Protein AF-A0A519V406-F1 (afdb_monomer)

Foldseek 3Di:
DLAQVLQCLQLQFADPVVSCVQPVDVQAGEWEDPDAFWAWEDDPFFTFIWGKFAFTFQLVSHQKYKHKHFYAYNVRHFDADPVRHTDIWIFIDGNVQKAFAQDQPALAPSVRSGTMITHHRRGDGRSRTGDQCPHGNDPDFPSNPDSLLSVLLSLLVVLLVLLVVLLVLLVVLLVVVVVVVPDDPVVVVVCVVLSVVLVVQLVVLVVQLVVLVVVQSVCCVPVVDGDVVSSVSNLLSSLSNLVSSLVSSVSSLVSNPCLCVDSPHPSVNSNSHSVVSCPDPSNVDND

pLDDT: mean 94.42, std 6.88, range [45.84, 98.88]

Mean predicted aligned error: 4.13 Å

Nearest PDB structures (foldseek):
  3afe-assembly1_A  TM=8.833E-01  e=9.267E-18  Mycobacterium tuberculosis
  2rfq-assembly1_C  TM=8.978E-01  e=3.075E-17  Rhodococcus jostii RHA1
  2rfq-assembly1_B  TM=8.864E-01  e=3.622E-17  Rhodococcus jostii RHA1
  2or0-assembly2_B  TM=8.682E-01  e=3.038E-16  Rhodococcus jostii RHA1
  2or0-assembly1_A  TM=8.881E-01  e=1.940E-15  Rhodococcus jostii RHA1

Secondary structure (DSSP, 8-state):
-HHHHHHGGGGGGS-HHHHHHHHTSTT--EEEEEEEEEEEEEETTEEEEEEEEEEETTTTT-SEEEEEEEEE-TTSPBPB-TTSPBPEEEEEEEGGGSEEE-----SS-GGG--EEEEEEEEEEETTSEE-TTT---S--TTTTS-HHHHHHHHHHHHHHHHHHHHHHHHHHHHHHHHTTT-S-HHHHHHHHHHHHHHHHHHHHHHHHHHHHHHHHHHHHHHHS---HHHHHHHHHHHHHHHHHHHHHHHHHGGGGTGGGG-TTSHHHHHHHHHHHHTT-GGGS---

Solvent-accessible surface area (backbone atoms only — not comparable to full-atom values): 15068 Å² total; per-residue (Å²): 122,66,59,38,57,58,51,49,56,55,64,30,29,33,38,69,72,52,44,53,63,56,59,68,44,89,78,62,23,34,23,36,33,93,58,77,31,30,38,30,30,44,51,99,72,21,32,40,28,39,35,50,35,74,45,11,53,38,42,88,69,27,45,34,33,39,42,24,20,41,32,20,39,78,88,64,48,74,36,59,45,98,86,67,47,70,35,71,44,36,31,64,40,49,52,89,71,40,48,77,40,88,72,58,83,58,90,24,56,53,90,40,40,34,20,21,38,34,34,70,80,36,74,45,53,70,61,42,39,40,52,84,94,74,56,73,69,52,100,54,95,68,62,81,55,61,62,69,50,51,53,39,44,58,50,21,52,52,35,41,54,44,34,55,51,43,54,53,49,37,52,53,46,35,54,65,50,47,79,70,74,72,62,55,72,71,55,51,52,50,48,54,53,50,53,49,49,41,51,50,57,42,51,52,35,48,50,51,28,51,52,29,44,50,54,34,50,52,32,32,76,75,67,77,47,62,58,69,68,41,52,50,43,30,45,37,27,18,16,43,26,35,47,42,27,46,53,41,49,65,68,46,50,76,63,29,49,72,56,43,71,33,81,88,32,66,57,22,45,44,51,32,25,48,64,47,59,58,66,42,74,87,47,62,55,68,123

Sequence (287 aa):
VTLCSGAGWFAGFLDPELAEEVFKNREVCFAGSGAVGGTAIKTESGYTINGHWNYASGALHATIFTANCNLQNEDGTPILSDEGEQVIKSFILFKDEITILPGWSYFGLIATGSHAFEAKDLHVPLNRTFQINKDIKVDIPGFDYPFLQLAETTLAANSAGLAKHFLQLAEELFYHRTGIKRYKESQLLYFDIEFKRCKTDFEEARNEFYEAFDFSWVSLMNKKSIDETLLKNVSLASRKLAHTSRKITDTLYPYCGLEAAKKESEINRVWRDIHTASQHSLLTFED

Structure (mmCIF, N/CA/C/O backbone):
data_AF-A0A519V406-F1
#
_entry.id   AF-A0A519V406-F1
#
loop_
_atom_site.group_PDB
_atom_site.id
_atom_site.type_symbol
_atom_site.label_atom_id
_atom_site.label_alt_id
_atom_site.label_comp_id
_atom_site.label_asym_id
_atom_site.label_entity_id
_atom_site.label_seq_id
_atom_site.pdbx_PDB_ins_code
_atom_site.Cartn_x
_atom_site.Cartn_y
_atom_site.Cartn_z
_atom_site.occupancy
_atom_site.B_iso_or_equiv
_atom_site.auth_seq_id
_atom_site.auth_comp_id
_atom_site.auth_asym_id
_atom_site.auth_atom_id
_atom_site.pdbx_PDB_model_num
ATOM 1 N N . VAL A 1 1 ? 0.312 -10.930 -2.797 1.00 45.84 1 VAL A N 1
ATOM 2 C CA . VAL A 1 1 ? -0.826 -10.215 -2.174 1.00 45.84 1 VAL A CA 1
ATOM 3 C C . VAL A 1 1 ? -0.320 -9.568 -0.893 1.00 45.84 1 VAL A C 1
ATOM 5 O O . VAL A 1 1 ? -0.403 -10.174 0.160 1.00 45.84 1 VAL A O 1
ATOM 8 N N . THR A 1 2 ? 0.298 -8.391 -0.997 1.00 61.16 2 THR A N 1
ATOM 9 C CA . THR A 1 2 ? 0.863 -7.644 0.149 1.00 61.16 2 THR A CA 1
ATOM 10 C C . THR A 1 2 ? -0.211 -6.962 0.990 1.00 61.16 2 THR A C 1
ATOM 12 O O . THR A 1 2 ? 0.021 -6.630 2.145 1.00 61.16 2 THR A O 1
ATOM 15 N N . LEU A 1 3 ? -1.397 -6.760 0.419 1.00 64.00 3 LEU A N 1
ATOM 16 C CA . LEU A 1 3 ? -2.395 -5.884 1.006 1.00 64.00 3 LEU A CA 1
ATOM 17 C C . LEU A 1 3 ? -3.239 -6.569 2.096 1.00 64.00 3 LEU A C 1
ATOM 19 O O . LEU A 1 3 ? -3.332 -6.029 3.194 1.00 64.00 3 LEU A O 1
ATOM 23 N N . CYS A 1 4 ? -3.717 -7.803 1.861 1.00 70.00 4 CYS A N 1
ATOM 24 C CA . CYS A 1 4 ? -4.310 -8.623 2.931 1.00 70.00 4 CYS A CA 1
ATOM 25 C C . CYS A 1 4 ? -3.276 -8.930 4.032 1.00 70.00 4 CYS A C 1
ATOM 27 O O . CYS A 1 4 ? -3.610 -8.925 5.212 1.00 70.00 4 CYS A O 1
ATOM 29 N N . SER A 1 5 ? -2.016 -9.205 3.659 1.00 76.00 5 SER A N 1
ATOM 30 C CA . SER A 1 5 ? -0.974 -9.582 4.623 1.00 76.00 5 SER A CA 1
ATOM 31 C C . SER A 1 5 ? -0.494 -8.401 5.467 1.00 76.00 5 SER A C 1
ATOM 33 O O . SER A 1 5 ? -0.253 -8.575 6.654 1.00 76.00 5 SER A O 1
ATOM 35 N N . GLY A 1 6 ? -0.384 -7.203 4.882 1.00 82.06 6 GLY A N 1
ATOM 36 C CA . GLY A 1 6 ? -0.018 -5.983 5.603 1.00 82.06 6 GLY A CA 1
ATOM 37 C C . GLY A 1 6 ? -1.090 -5.580 6.613 1.00 82.06 6 GLY A C 1
ATOM 38 O O . GLY A 1 6 ? -0.777 -5.336 7.773 1.00 82.06 6 GLY A O 1
ATOM 39 N N . ALA A 1 7 ? -2.366 -5.607 6.214 1.00 85.62 7 ALA A N 1
ATOM 40 C CA . ALA A 1 7 ? -3.479 -5.362 7.133 1.00 85.62 7 ALA A CA 1
ATOM 41 C C . ALA A 1 7 ? -3.640 -6.474 8.194 1.00 85.62 7 ALA A C 1
ATOM 43 O O . ALA A 1 7 ? -4.169 -6.222 9.273 1.00 85.62 7 ALA A O 1
ATOM 44 N N . GLY A 1 8 ? -3.105 -7.675 7.947 1.00 87.75 8 GLY A N 1
ATOM 45 C CA . GLY A 1 8 ? -2.991 -8.733 8.954 1.00 87.75 8 GLY A CA 1
ATOM 46 C C . GLY A 1 8 ? -2.170 -8.335 10.188 1.00 87.75 8 GLY A C 1
ATOM 47 O O . GLY A 1 8 ? -2.356 -8.920 11.251 1.00 87.75 8 GLY A O 1
ATOM 48 N N . TRP A 1 9 ? -1.329 -7.299 10.103 1.00 91.88 9 TRP A N 1
ATOM 49 C CA . TRP A 1 9 ? -0.616 -6.750 11.260 1.00 91.88 9 TRP A CA 1
ATOM 50 C C . TRP A 1 9 ? -1.563 -6.203 12.345 1.00 91.88 9 TRP A C 1
ATOM 52 O O . TRP A 1 9 ? -1.223 -6.203 13.524 1.00 91.88 9 TRP A O 1
ATOM 62 N N . PHE A 1 10 ? -2.798 -5.821 12.004 1.00 92.50 10 PHE A N 1
ATOM 63 C CA . PHE A 1 10 ? -3.768 -5.386 13.014 1.00 92.50 10 PHE A CA 1
ATOM 64 C C . PHE A 1 10 ? -4.218 -6.506 13.958 1.00 92.50 10 PHE A C 1
ATOM 66 O O . PHE A 1 10 ? -4.717 -6.212 15.043 1.00 92.50 10 PHE A O 1
ATOM 73 N N . ALA A 1 11 ? -3.990 -7.775 13.593 1.00 92.56 11 ALA A N 1
ATOM 74 C CA . ALA A 1 11 ? -4.288 -8.934 14.432 1.00 92.56 11 ALA A CA 1
ATOM 75 C C . ALA A 1 11 ? -3.676 -8.826 15.834 1.00 92.56 11 ALA A C 1
ATOM 77 O O . ALA A 1 11 ? -4.281 -9.278 16.801 1.00 92.56 11 ALA A O 1
ATOM 78 N N . GLY A 1 12 ? -2.510 -8.183 15.955 1.00 93.88 12 GLY A N 1
ATOM 79 C CA . GLY A 1 12 ? -1.823 -8.033 17.232 1.00 93.88 12 GLY A CA 1
ATOM 80 C C . GLY A 1 12 ? -2.507 -7.096 18.219 1.00 93.88 12 GLY A C 1
ATOM 81 O O . GLY A 1 12 ? -2.101 -7.067 19.373 1.00 93.88 12 GLY A O 1
ATOM 82 N N . PHE A 1 13 ? -3.534 -6.352 17.803 1.00 95.12 13 PHE A N 1
ATOM 83 C CA . PHE A 1 13 ? -4.239 -5.373 18.640 1.00 95.12 13 PHE A CA 1
ATOM 84 C C . PHE A 1 13 ? -5.709 -5.722 18.862 1.00 95.12 13 PHE A C 1
ATOM 86 O O . PHE A 1 13 ? -6.416 -4.974 19.540 1.00 95.12 13 PHE A O 1
ATOM 93 N N . LEU A 1 14 ? -6.189 -6.812 18.259 1.00 95.50 14 LEU A N 1
ATOM 94 C CA . LEU A 1 14 ? -7.575 -7.230 18.408 1.00 95.50 14 LEU A CA 1
ATOM 95 C C . LEU A 1 14 ? -7.801 -7.807 19.803 1.00 95.50 14 LEU A C 1
ATOM 97 O O . LEU A 1 14 ? -6.944 -8.497 20.353 1.00 95.50 14 LEU A O 1
ATOM 101 N N . ASP A 1 15 ? -8.984 -7.547 20.350 1.00 95.44 15 ASP A N 1
ATOM 102 C CA . ASP A 1 15 ? -9.475 -8.280 21.510 1.00 95.44 15 ASP A CA 1
ATOM 103 C C . ASP A 1 15 ? -9.409 -9.804 21.250 1.00 95.44 15 ASP A C 1
ATOM 105 O O . ASP A 1 15 ? -9.757 -10.227 20.144 1.00 95.44 15 ASP A O 1
ATOM 109 N N . PRO A 1 16 ? -8.959 -10.640 22.208 1.00 94.56 16 PRO A N 1
ATOM 110 C CA . PRO A 1 16 ? -8.772 -12.072 21.969 1.00 94.56 16 PRO A CA 1
ATOM 111 C C . PRO A 1 16 ? -10.031 -12.815 21.506 1.00 94.56 16 PRO A C 1
ATOM 113 O O . PRO A 1 16 ? -9.924 -13.682 20.639 1.00 94.56 16 PRO A O 1
ATOM 116 N N . GLU A 1 17 ? -11.214 -12.464 22.024 1.00 95.75 17 GLU A N 1
ATOM 117 C CA . GLU A 1 17 ? -12.473 -13.097 21.605 1.00 95.75 17 GLU A CA 1
ATOM 118 C C . GLU A 1 17 ? -12.824 -12.705 20.164 1.00 95.75 17 GLU A C 1
ATOM 120 O O . GLU A 1 17 ? -13.188 -13.556 19.350 1.00 95.75 17 GLU A O 1
ATOM 125 N N . LEU A 1 18 ? -12.631 -11.427 19.813 1.00 96.19 18 LEU A N 1
ATOM 126 C CA . LEU A 1 18 ? -12.791 -10.963 18.434 1.00 96.19 18 LEU A CA 1
ATOM 127 C C . LEU A 1 18 ? -11.785 -11.635 17.491 1.00 96.19 18 LEU A C 1
ATOM 129 O O . LEU A 1 18 ? -12.136 -12.002 16.371 1.00 96.19 18 LEU A O 1
ATOM 133 N N . ALA A 1 19 ? -10.528 -11.779 17.912 1.00 95.56 19 ALA A N 1
ATOM 134 C CA . ALA A 1 19 ? -9.504 -12.436 17.113 1.00 95.56 19 ALA A CA 1
ATOM 135 C C . ALA A 1 19 ? -9.892 -13.895 16.826 1.00 95.56 19 ALA A C 1
ATOM 137 O O . ALA A 1 19 ? -9.798 -14.333 15.681 1.00 95.56 19 ALA A O 1
ATOM 138 N N . GLU A 1 20 ? -10.384 -14.633 17.823 1.00 95.25 20 GLU A N 1
ATOM 139 C CA . GLU A 1 20 ? -10.865 -16.003 17.626 1.00 95.25 20 GLU A CA 1
ATOM 140 C C . GLU A 1 20 ? -12.018 -16.064 16.613 1.00 95.25 20 GLU A C 1
ATOM 142 O O . GLU A 1 20 ? -11.992 -16.898 15.705 1.00 95.25 20 GLU A O 1
ATOM 147 N N . GLU A 1 21 ? -12.985 -15.146 16.701 1.00 96.12 21 GLU A N 1
ATOM 148 C CA . GLU A 1 21 ? -14.092 -15.038 15.744 1.00 96.12 21 GLU A CA 1
ATOM 149 C C . GLU A 1 21 ? -13.591 -14.770 14.313 1.00 96.12 21 GLU A C 1
ATOM 151 O O . GLU A 1 21 ? -13.936 -15.499 13.378 1.00 96.12 21 GLU A O 1
ATOM 156 N N . VAL A 1 22 ? -12.731 -13.760 14.146 1.00 95.88 22 VAL A N 1
ATOM 157 C CA . VAL A 1 22 ? -12.187 -13.324 12.852 1.00 95.88 22 VAL A CA 1
ATOM 158 C C . VAL A 1 22 ? -11.337 -14.417 12.196 1.00 95.88 22 VAL A C 1
ATOM 160 O O . VAL A 1 22 ? -11.497 -14.706 11.008 1.00 95.88 22 VAL A O 1
ATOM 163 N N . PHE A 1 23 ? -10.437 -15.041 12.960 1.00 94.81 23 PHE A N 1
ATOM 164 C CA . PHE A 1 23 ? -9.476 -16.022 12.448 1.00 94.81 23 PHE A CA 1
ATOM 165 C C . PHE A 1 23 ? -10.016 -17.458 12.408 1.00 94.81 23 PHE A C 1
ATOM 167 O O . PHE A 1 23 ? -9.351 -18.342 11.860 1.00 94.81 23 PHE A O 1
ATOM 174 N N . LYS A 1 24 ? -11.244 -17.707 12.890 1.00 95.88 24 LYS A N 1
ATOM 175 C CA . LYS A 1 24 ? -11.955 -18.978 12.667 1.00 95.88 24 LYS A CA 1
ATOM 176 C C . LYS A 1 24 ? -12.105 -19.292 11.176 1.00 95.88 24 LYS A C 1
ATOM 178 O O . LYS A 1 24 ? -12.081 -20.461 10.783 1.00 95.88 24 LYS A O 1
ATOM 183 N N . ASN A 1 25 ? -12.234 -18.261 10.338 1.00 93.50 25 ASN A N 1
ATOM 184 C CA . ASN A 1 25 ? -12.176 -18.405 8.891 1.00 93.50 25 ASN A CA 1
ATOM 185 C C . ASN A 1 25 ? -10.716 -18.428 8.405 1.00 93.50 25 ASN A C 1
ATOM 187 O O . ASN A 1 25 ? -10.019 -17.417 8.431 1.00 93.50 25 ASN A O 1
ATOM 191 N N . ARG A 1 26 ? -10.264 -19.568 7.872 1.00 92.00 26 ARG A N 1
ATOM 192 C CA . ARG A 1 26 ? -8.903 -19.712 7.319 1.00 92.00 26 ARG A CA 1
ATOM 193 C C . ARG A 1 26 ? -8.655 -18.897 6.049 1.00 92.00 26 ARG A C 1
ATOM 195 O O . ARG A 1 26 ? -7.499 -18.707 5.683 1.00 92.00 26 ARG A O 1
ATOM 202 N N . GLU A 1 27 ? -9.714 -18.441 5.389 1.00 92.31 27 GLU A N 1
ATOM 203 C CA . GLU A 1 27 ? -9.662 -17.579 4.205 1.00 92.31 27 GLU A CA 1
ATOM 204 C C . GLU A 1 27 ? -9.787 -16.091 4.562 1.00 92.31 27 GLU A C 1
ATOM 206 O O . GLU A 1 27 ? -10.047 -15.264 3.688 1.00 92.31 27 GLU A O 1
ATOM 211 N N . VAL A 1 28 ? -9.626 -15.734 5.843 1.00 94.50 28 VAL A N 1
ATOM 212 C CA . VAL A 1 28 ? -9.706 -14.343 6.289 1.00 94.50 28 VAL A CA 1
ATOM 213 C C . VAL A 1 28 ? -8.753 -13.451 5.486 1.00 94.50 28 VAL A C 1
ATOM 215 O O . VAL A 1 28 ? -7.554 -13.711 5.371 1.00 94.50 28 VAL A O 1
ATOM 218 N N . CYS A 1 29 ? -9.292 -12.367 4.934 1.00 94.75 29 CYS A N 1
ATOM 219 C CA . CYS A 1 29 ? -8.512 -11.302 4.314 1.00 94.75 29 CYS A CA 1
ATOM 220 C C . CYS A 1 29 ? -9.026 -9.952 4.803 1.00 94.75 29 CYS A C 1
ATOM 222 O O . CYS A 1 29 ? -10.231 -9.686 4.815 1.00 94.75 29 CYS A O 1
ATOM 224 N N . PHE A 1 30 ? -8.079 -9.098 5.173 1.00 95.25 30 PHE A N 1
ATOM 225 C CA . PHE A 1 30 ? -8.330 -7.742 5.619 1.00 95.25 30 PHE A CA 1
ATOM 226 C C . PHE A 1 30 ? -8.187 -6.766 4.450 1.00 95.25 30 PHE A C 1
ATOM 228 O O . PHE A 1 30 ? -7.216 -6.814 3.692 1.00 95.25 30 PHE A O 1
ATOM 235 N N . ALA A 1 31 ? -9.136 -5.848 4.354 1.00 94.62 31 ALA A N 1
ATOM 236 C CA . ALA A 1 31 ? -9.028 -4.594 3.625 1.00 94.62 31 ALA A CA 1
ATOM 237 C C . ALA A 1 31 ? -9.475 -3.455 4.550 1.00 94.62 31 ALA A C 1
ATOM 239 O O . ALA A 1 31 ? -9.801 -3.679 5.713 1.00 94.62 31 ALA A O 1
ATOM 240 N N . GLY A 1 32 ? -9.489 -2.228 4.048 1.00 93.06 32 GLY A N 1
ATOM 241 C CA . GLY A 1 32 ? -10.008 -1.085 4.787 1.00 93.06 32 GLY A CA 1
ATOM 242 C C . GLY A 1 32 ? -9.300 0.203 4.422 1.00 93.06 32 GLY A C 1
ATOM 243 O O . GLY A 1 32 ? -8.563 0.262 3.435 1.00 93.06 32 GLY A O 1
ATOM 244 N N . SER A 1 33 ? -9.535 1.228 5.234 1.00 90.62 33 SER A N 1
ATOM 245 C CA . SER A 1 33 ? -9.036 2.581 5.009 1.00 90.62 33 SER A CA 1
ATOM 246 C C . SER A 1 33 ? -8.324 3.116 6.245 1.00 90.62 33 SER A C 1
ATOM 248 O O . SER A 1 33 ? -8.866 3.093 7.348 1.00 90.62 33 SER A O 1
ATOM 250 N N . GLY A 1 34 ? -7.134 3.686 6.038 1.00 90.00 34 GLY A N 1
ATOM 251 C CA . GLY A 1 34 ? -6.445 4.483 7.057 1.00 90.00 34 GLY A CA 1
ATOM 252 C C . GLY A 1 34 ? -7.041 5.886 7.239 1.00 90.00 34 GLY A C 1
ATOM 253 O O . GLY A 1 34 ? -6.843 6.503 8.282 1.00 90.00 34 GLY A O 1
ATOM 254 N N . ALA A 1 35 ? -7.798 6.394 6.263 1.00 93.38 35 ALA A N 1
ATOM 255 C CA . ALA A 1 35 ? -8.490 7.674 6.386 1.00 93.38 35 ALA A CA 1
ATOM 256 C C . ALA A 1 35 ? -9.728 7.551 7.285 1.00 93.38 35 ALA A C 1
ATOM 258 O O . ALA A 1 35 ? -10.437 6.540 7.235 1.00 93.38 35 ALA A O 1
ATOM 259 N N . VAL A 1 36 ? -10.001 8.600 8.062 1.00 96.81 36 VAL A N 1
ATOM 260 C CA . VAL A 1 36 ? -11.240 8.732 8.835 1.00 96.81 36 VAL A CA 1
ATOM 261 C C . VAL A 1 36 ? -12.392 8.985 7.868 1.00 96.81 36 VAL A C 1
ATOM 263 O O . VAL A 1 36 ? -12.355 9.946 7.103 1.00 96.81 36 VAL A O 1
ATOM 266 N N . GLY A 1 37 ? -13.391 8.106 7.888 1.00 96.94 37 GLY A N 1
ATOM 267 C CA . GLY A 1 37 ? -14.520 8.133 6.948 1.00 96.94 37 GLY A CA 1
ATOM 268 C C . GLY A 1 37 ? -15.889 7.995 7.608 1.00 96.94 37 GLY A C 1
ATOM 269 O O . GLY A 1 37 ? -16.909 8.067 6.930 1.00 96.94 37 GLY A O 1
ATOM 270 N N . GLY A 1 38 ? -15.937 7.811 8.928 1.00 97.56 38 GLY A N 1
ATOM 271 C CA . GLY A 1 38 ? -17.189 7.615 9.649 1.00 97.56 38 GLY A CA 1
ATOM 272 C C . GLY A 1 38 ? -17.194 8.203 11.048 1.00 97.56 38 GLY A C 1
ATOM 273 O O . GLY A 1 38 ? -16.199 8.751 11.531 1.00 97.56 38 GLY A O 1
ATOM 274 N N . THR A 1 39 ? -18.333 8.054 11.705 1.00 98.44 39 THR A N 1
ATOM 275 C CA . THR A 1 39 ? -18.531 8.320 13.123 1.00 98.44 39 THR A CA 1
ATOM 276 C C . THR A 1 39 ? -18.912 7.035 13.844 1.00 98.44 39 THR A C 1
ATOM 278 O O . THR A 1 39 ? -19.466 6.103 13.257 1.00 98.44 39 THR A O 1
ATOM 281 N N . ALA A 1 40 ? -18.587 6.980 15.130 1.00 98.50 40 ALA A N 1
ATOM 282 C CA . ALA A 1 40 ? -19.023 5.915 16.016 1.00 98.50 40 ALA A CA 1
ATOM 283 C C . ALA A 1 40 ? -19.606 6.531 17.289 1.00 98.50 40 ALA A C 1
ATOM 285 O O . ALA A 1 40 ? -18.876 7.063 18.130 1.00 98.50 40 ALA A O 1
ATOM 286 N N . ILE A 1 41 ? -20.929 6.452 17.414 1.00 98.44 41 ILE A N 1
ATOM 287 C CA . ILE A 1 41 ? -21.663 6.884 18.603 1.00 98.44 41 ILE A CA 1
ATOM 288 C C . ILE A 1 41 ? -21.518 5.789 19.651 1.00 98.44 41 ILE A C 1
ATOM 290 O O . ILE A 1 41 ? -21.922 4.649 19.412 1.00 98.44 41 ILE A O 1
ATOM 294 N N . LYS A 1 42 ? -20.922 6.113 20.799 1.00 96.88 42 LYS A N 1
ATOM 295 C CA . LYS A 1 42 ? -20.837 5.188 21.931 1.00 96.88 42 LYS A CA 1
ATOM 296 C C . LYS A 1 42 ? -22.235 4.973 22.510 1.00 96.88 42 LYS A C 1
ATOM 298 O O . LYS A 1 42 ? -22.962 5.935 22.691 1.00 96.88 42 LYS A O 1
ATOM 303 N N . THR A 1 43 ? -22.574 3.726 22.805 1.00 95.44 43 THR A N 1
ATOM 304 C CA . THR A 1 43 ? -23.831 3.304 23.448 1.00 95.44 43 THR A CA 1
ATOM 305 C C . THR A 1 43 ? -23.507 2.484 24.697 1.00 95.44 43 THR A C 1
ATOM 307 O O . THR A 1 43 ? -22.351 2.094 24.892 1.00 95.44 43 THR A O 1
ATOM 310 N N . GLU A 1 44 ? -24.509 2.156 25.514 1.00 92.44 44 GLU A N 1
ATOM 311 C CA . GLU A 1 44 ? -24.335 1.275 26.680 1.00 92.44 44 GLU A CA 1
ATOM 312 C C . GLU A 1 44 ? -23.677 -0.077 26.337 1.00 92.44 44 GLU A C 1
ATOM 314 O O . GLU A 1 44 ? -22.824 -0.557 27.085 1.00 92.44 44 GLU A O 1
ATOM 319 N N . SER A 1 45 ? -24.031 -0.685 25.198 1.00 93.44 45 SER A N 1
ATOM 320 C CA . SER A 1 45 ? -23.590 -2.037 24.817 1.00 93.44 45 SER A CA 1
ATOM 321 C C . SER A 1 45 ? -22.497 -2.080 23.743 1.00 93.44 45 SER A C 1
ATOM 323 O O . SER A 1 45 ? -22.061 -3.166 23.356 1.00 93.44 45 SER A O 1
ATOM 325 N N . GLY A 1 46 ? -22.051 -0.934 23.224 1.00 97.06 46 GLY A N 1
ATOM 326 C CA . GLY A 1 46 ? -21.157 -0.912 22.068 1.00 97.06 46 GLY A CA 1
ATOM 327 C C . GLY A 1 46 ? -21.127 0.416 21.329 1.00 97.06 46 GLY A C 1
ATOM 328 O O . GLY A 1 46 ? -21.066 1.482 21.943 1.00 97.06 46 GLY A O 1
ATOM 329 N N . TYR A 1 47 ? -21.184 0.354 20.002 1.00 98.44 47 TYR A N 1
ATOM 330 C CA . TYR A 1 47 ? -21.131 1.518 19.124 1.00 98.44 47 TYR A CA 1
ATOM 331 C C . TYR A 1 47 ? -22.162 1.425 18.003 1.00 98.44 47 TYR A C 1
ATOM 333 O O . TYR A 1 47 ? -22.432 0.336 17.506 1.00 98.44 47 TYR A O 1
ATOM 341 N N . THR A 1 48 ? -22.678 2.574 17.569 1.00 98.50 48 THR A N 1
ATOM 342 C CA . THR A 1 48 ? -23.424 2.704 16.309 1.00 98.50 48 THR A CA 1
ATOM 343 C C . THR A 1 48 ? -22.544 3.413 15.290 1.00 98.50 48 THR A C 1
ATOM 345 O O . THR A 1 48 ? -22.118 4.545 15.527 1.00 98.50 48 THR A O 1
ATOM 348 N N . ILE A 1 49 ? -22.254 2.743 14.177 1.00 98.62 49 ILE A N 1
ATOM 349 C CA . ILE A 1 49 ? -21.320 3.196 13.147 1.00 98.62 49 ILE A CA 1
ATOM 350 C C . ILE A 1 49 ? -22.085 3.668 11.915 1.00 98.62 49 ILE A C 1
ATOM 352 O O . ILE A 1 49 ? -22.924 2.953 11.367 1.00 98.62 49 ILE A O 1
ATOM 356 N N . ASN A 1 50 ? -21.727 4.864 11.457 1.00 98.62 50 ASN A N 1
ATOM 357 C CA . ASN A 1 50 ? -22.177 5.443 10.201 1.00 98.62 50 ASN A CA 1
ATOM 358 C C . ASN A 1 50 ? -20.963 6.009 9.461 1.00 98.62 50 ASN A C 1
ATOM 360 O O . ASN A 1 50 ? -20.176 6.750 10.048 1.00 98.62 50 ASN A O 1
ATOM 364 N N . GLY A 1 51 ? -20.780 5.686 8.184 1.00 98.06 51 GLY A N 1
ATOM 365 C CA . GLY A 1 51 ? -19.626 6.202 7.457 1.00 98.06 51 GLY A CA 1
ATOM 366 C C . GLY A 1 51 ? -19.476 5.708 6.033 1.00 98.06 51 GLY A C 1
ATOM 367 O O . GLY A 1 51 ? -20.154 4.782 5.593 1.00 98.06 51 GLY A O 1
ATOM 368 N N . HIS A 1 52 ? -18.542 6.348 5.340 1.00 98.12 52 HIS A N 1
ATOM 369 C CA . HIS A 1 52 ? -18.142 6.053 3.977 1.00 98.12 52 HIS A CA 1
ATOM 370 C C . HIS A 1 52 ? -16.618 6.152 3.864 1.00 98.12 52 HIS A C 1
ATOM 372 O O . HIS A 1 52 ? -16.021 7.188 4.159 1.00 98.12 52 HIS A O 1
ATOM 378 N N . TRP A 1 53 ? -15.977 5.086 3.393 1.00 97.88 53 TRP A N 1
ATOM 379 C CA . TRP A 1 53 ? -14.530 5.028 3.203 1.00 97.88 53 TRP A CA 1
ATOM 380 C C . TRP A 1 53 ? -14.221 4.795 1.731 1.00 97.88 53 TRP A C 1
ATOM 382 O O . TRP A 1 53 ? -14.592 3.770 1.167 1.00 97.88 53 TRP A O 1
ATOM 392 N N . ASN A 1 54 ? -13.517 5.750 1.121 1.00 95.12 54 ASN A N 1
ATOM 393 C CA . ASN A 1 54 ? -13.351 5.825 -0.334 1.00 95.12 54 ASN A CA 1
ATOM 394 C C . ASN A 1 54 ? -12.563 4.659 -0.942 1.00 95.12 54 ASN A C 1
ATOM 396 O O . ASN A 1 54 ? -12.793 4.305 -2.096 1.00 95.12 54 ASN A O 1
ATOM 400 N N . TYR A 1 55 ? -11.608 4.095 -0.199 1.00 94.06 55 TYR A N 1
ATOM 401 C CA . TYR A 1 55 ? -10.659 3.131 -0.746 1.00 94.06 55 TYR A CA 1
ATOM 402 C C . TYR A 1 55 ? -10.429 1.976 0.222 1.00 94.06 55 TYR A C 1
ATOM 404 O O . TYR A 1 55 ? -9.860 2.164 1.295 1.00 94.06 55 TYR A O 1
ATOM 412 N N . ALA A 1 56 ? -10.808 0.774 -0.204 1.00 94.81 56 ALA A N 1
ATOM 413 C CA . ALA A 1 56 ? -10.425 -0.482 0.422 1.00 94.81 56 ALA A CA 1
ATOM 414 C C . ALA A 1 56 ? -9.845 -1.410 -0.646 1.00 94.81 56 ALA A C 1
ATOM 416 O O . ALA A 1 56 ? -10.556 -2.146 -1.328 1.00 94.81 56 ALA A O 1
ATOM 417 N N . SER A 1 57 ? -8.529 -1.353 -0.834 1.00 94.12 57 SER A N 1
ATOM 418 C CA . SER A 1 57 ? -7.840 -2.244 -1.769 1.00 94.12 57 SER A CA 1
ATOM 419 C C . SER A 1 57 ? -8.138 -3.711 -1.432 1.00 94.12 57 SER A C 1
ATOM 421 O O . SER A 1 57 ? -8.108 -4.113 -0.275 1.00 94.12 57 SER A O 1
ATOM 423 N N . GLY A 1 58 ? -8.465 -4.514 -2.443 1.00 93.50 58 GLY A N 1
ATOM 424 C CA . GLY A 1 58 ? -8.866 -5.909 -2.274 1.00 93.50 58 GLY A CA 1
ATOM 425 C C . GLY A 1 58 ? -10.284 -6.115 -1.732 1.00 93.50 58 GLY A C 1
ATOM 426 O O . GLY A 1 58 ? -10.609 -7.251 -1.394 1.00 93.50 58 GLY A O 1
ATOM 427 N N . ALA A 1 59 ? -11.136 -5.080 -1.671 1.00 94.44 59 ALA A N 1
ATOM 428 C CA . ALA A 1 59 ? -12.474 -5.138 -1.065 1.00 94.44 59 ALA A CA 1
ATOM 429 C C . ALA A 1 59 ? -13.310 -6.356 -1.495 1.00 94.44 59 ALA A C 1
ATOM 431 O O . ALA A 1 59 ? -13.971 -6.986 -0.674 1.00 94.44 59 ALA A O 1
ATOM 432 N N . LEU A 1 60 ? -13.261 -6.738 -2.774 1.00 92.94 60 LEU A N 1
ATOM 433 C CA . LEU A 1 60 ? -14.049 -7.871 -3.275 1.00 92.94 60 LEU A CA 1
ATOM 434 C C . LEU A 1 60 ? -13.600 -9.220 -2.693 1.00 92.94 60 LEU A C 1
ATOM 436 O O . LEU A 1 60 ? -14.427 -10.121 -2.550 1.00 92.94 60 LEU A O 1
ATOM 440 N N . HIS A 1 61 ? -12.329 -9.344 -2.311 1.00 92.94 61 HIS A N 1
ATOM 441 C CA . HIS A 1 61 ? -11.747 -10.542 -1.699 1.00 92.94 61 HIS A CA 1
ATOM 442 C C . HIS A 1 61 ? -11.744 -10.491 -0.171 1.00 92.94 61 HIS A C 1
ATOM 444 O O . HIS A 1 61 ? -11.684 -11.535 0.472 1.00 92.94 61 HIS A O 1
ATOM 450 N N . ALA A 1 62 ? -11.818 -9.295 0.409 1.00 95.19 62 ALA A N 1
ATOM 451 C CA . ALA A 1 62 ? -11.802 -9.115 1.846 1.00 95.19 62 ALA A CA 1
ATOM 452 C C . ALA A 1 62 ? -13.046 -9.712 2.507 1.00 95.19 62 ALA A C 1
ATOM 454 O O . ALA A 1 62 ? -14.153 -9.689 1.955 1.00 95.19 62 ALA A O 1
ATOM 455 N N . THR A 1 63 ? -12.832 -10.244 3.704 1.00 96.38 63 THR A N 1
ATOM 456 C CA . THR A 1 63 ? -13.868 -10.682 4.644 1.00 96.38 63 THR A CA 1
ATOM 457 C C . THR A 1 63 ? -13.986 -9.707 5.813 1.00 96.38 63 THR A C 1
ATOM 459 O O . THR A 1 63 ? -15.042 -9.636 6.432 1.00 96.38 63 THR A O 1
ATOM 462 N N . ILE A 1 64 ? -12.911 -8.957 6.085 1.00 97.31 64 ILE A N 1
ATOM 463 C CA . ILE A 1 64 ? -12.791 -7.982 7.166 1.00 97.31 64 ILE A CA 1
ATOM 464 C C . ILE A 1 64 ? -12.452 -6.607 6.597 1.00 97.31 64 ILE A C 1
ATOM 466 O O . ILE A 1 64 ? -11.581 -6.493 5.732 1.00 97.31 64 ILE A O 1
ATOM 470 N N . PHE A 1 65 ? -13.089 -5.569 7.133 1.00 97.44 65 PHE A N 1
ATOM 471 C CA . PHE A 1 65 ? -12.848 -4.175 6.784 1.00 97.44 65 PHE A CA 1
ATOM 472 C C . PHE A 1 65 ? -12.412 -3.382 8.013 1.00 97.44 65 PHE A C 1
ATOM 474 O O . PHE A 1 65 ? -13.110 -3.360 9.024 1.00 97.44 65 PHE A O 1
ATOM 481 N N . THR A 1 66 ? -11.264 -2.711 7.932 1.00 96.94 66 THR A N 1
ATOM 482 C CA . THR A 1 66 ? -10.840 -1.743 8.945 1.00 96.94 66 THR A CA 1
ATOM 483 C C . THR A 1 66 ? -11.410 -0.362 8.635 1.00 96.94 66 THR A C 1
ATOM 485 O O . THR A 1 66 ? -11.310 0.140 7.510 1.00 96.94 66 THR A O 1
ATOM 488 N N . ALA A 1 67 ? -12.018 0.253 9.645 1.00 97.62 67 ALA A N 1
ATOM 489 C CA . ALA A 1 67 ? -12.745 1.508 9.517 1.00 97.62 67 ALA A CA 1
ATOM 490 C C . ALA A 1 67 ? -12.331 2.486 10.621 1.00 97.62 67 ALA A C 1
ATOM 492 O O . ALA A 1 67 ? -12.548 2.226 11.803 1.00 97.62 67 ALA A O 1
ATOM 493 N N . ASN A 1 68 ? -11.735 3.617 10.244 1.00 97.44 68 ASN A N 1
ATOM 494 C CA . ASN A 1 68 ? -11.429 4.692 11.187 1.00 97.44 68 ASN A CA 1
ATOM 495 C C . ASN A 1 68 ? -12.633 5.623 11.340 1.00 97.44 68 ASN A C 1
ATOM 497 O O . ASN A 1 68 ? -13.125 6.175 10.345 1.00 97.44 68 ASN A O 1
ATOM 501 N N . CYS A 1 69 ? -13.066 5.807 12.588 1.00 98.19 69 CYS A N 1
ATOM 502 C CA . CYS A 1 69 ? -14.225 6.609 12.953 1.00 98.19 69 CYS A CA 1
ATOM 503 C C . CYS A 1 69 ? -13.878 7.667 14.000 1.00 98.19 69 CYS A C 1
ATOM 505 O O . CYS A 1 69 ? -13.156 7.397 14.960 1.00 98.19 69 CYS A O 1
ATOM 507 N N . ASN A 1 70 ? -14.486 8.836 13.851 1.00 98.00 70 ASN A N 1
ATOM 508 C CA . ASN A 1 70 ? -14.556 9.863 14.880 1.00 98.00 70 ASN A CA 1
ATOM 509 C C . ASN A 1 70 ? -15.541 9.440 15.981 1.00 98.00 70 ASN A C 1
ATOM 511 O O . ASN A 1 70 ? -16.706 9.147 15.698 1.00 98.00 70 ASN A O 1
ATOM 515 N N . LEU A 1 71 ? -15.094 9.400 17.235 1.00 97.81 71 LEU A N 1
ATOM 516 C CA . LEU A 1 71 ? -15.948 9.022 18.357 1.00 97.81 71 LEU A CA 1
ATOM 517 C C . LEU A 1 71 ? -16.905 10.150 18.750 1.00 97.81 71 LEU A C 1
ATOM 519 O O . LEU A 1 71 ? -16.546 11.334 18.759 1.00 97.81 71 LEU A O 1
ATOM 523 N N . GLN A 1 72 ? -18.123 9.754 19.111 1.00 98.31 72 GLN A N 1
ATOM 524 C CA . GLN A 1 72 ? -19.191 10.635 19.571 1.00 98.31 72 GLN A CA 1
ATOM 525 C C . GLN A 1 72 ? -19.876 10.063 20.818 1.00 98.31 72 GLN A C 1
ATOM 527 O O . GLN A 1 72 ? -19.931 8.844 21.013 1.00 98.31 72 GLN A O 1
ATOM 532 N N . ASN A 1 73 ? -20.394 10.954 21.660 1.00 96.69 73 ASN A N 1
ATOM 533 C CA . ASN A 1 73 ? -21.305 10.626 22.754 1.00 96.69 73 ASN A CA 1
ATOM 534 C C . ASN A 1 73 ? -22.693 10.260 22.202 1.00 96.69 73 ASN A C 1
ATOM 536 O O . ASN A 1 73 ? -22.979 10.494 21.028 1.00 96.69 73 ASN A O 1
ATOM 540 N N . GLU A 1 74 ? -23.573 9.725 23.054 1.00 94.06 74 GLU A N 1
ATOM 541 C CA . GLU A 1 74 ? -24.951 9.347 22.682 1.00 94.06 74 GLU A CA 1
ATOM 542 C C . GLU A 1 74 ? -25.779 10.516 22.125 1.00 94.06 74 GLU A C 1
ATOM 544 O O . GLU A 1 74 ? -26.642 10.314 21.275 1.00 94.06 74 GLU A O 1
ATOM 549 N N . ASP A 1 75 ? -25.489 11.745 22.554 1.00 93.44 75 ASP A N 1
ATOM 550 C CA . ASP A 1 75 ? -26.125 12.970 22.056 1.00 93.44 75 ASP A CA 1
ATOM 551 C C . ASP A 1 75 ? -25.532 13.481 20.724 1.00 93.44 75 ASP A C 1
ATOM 553 O O . ASP A 1 75 ? -25.945 14.524 20.214 1.00 93.44 75 ASP A O 1
ATOM 557 N N . GLY A 1 76 ? -24.561 12.759 20.153 1.00 93.31 76 GLY A N 1
ATOM 558 C CA . GLY A 1 76 ? -23.873 13.095 18.907 1.00 93.31 76 GLY A CA 1
ATOM 559 C C . GLY A 1 76 ? -22.717 14.090 19.057 1.00 93.31 76 GLY A C 1
ATOM 560 O O . GLY A 1 76 ? -22.051 14.400 18.064 1.00 93.31 76 GLY A O 1
ATOM 561 N N . THR A 1 77 ? -22.436 14.588 20.265 1.00 96.69 77 THR A N 1
ATOM 562 C CA . THR A 1 77 ? -21.299 15.493 20.501 1.00 96.69 77 THR A CA 1
ATOM 563 C C . THR A 1 77 ? -19.960 14.754 20.377 1.00 96.69 77 THR A C 1
ATOM 565 O O . THR A 1 77 ? -19.885 13.560 20.679 1.00 96.69 77 THR A O 1
ATOM 568 N N . PRO A 1 78 ? -18.881 15.413 1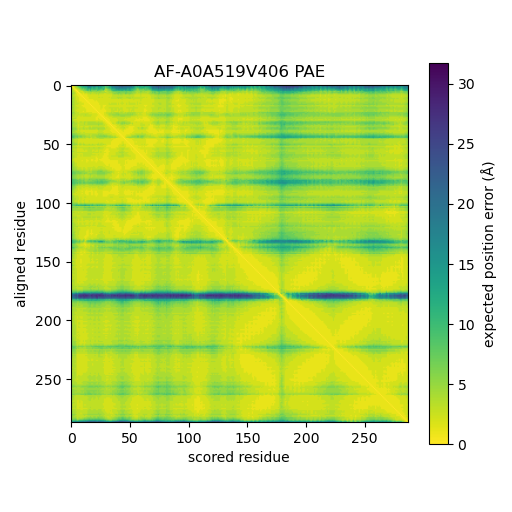9.912 1.00 97.38 78 PRO A N 1
ATOM 569 C CA . PRO A 1 78 ? -17.583 14.764 19.753 1.00 97.38 78 PRO A CA 1
ATOM 570 C C . PRO A 1 78 ? -16.997 14.349 21.108 1.00 97.38 78 PRO A C 1
ATOM 572 O O . PRO A 1 78 ? -17.031 15.111 22.073 1.00 97.38 78 PRO A O 1
ATOM 575 N N . ILE A 1 79 ? -16.405 13.155 21.166 1.00 96.88 79 ILE A N 1
ATOM 576 C CA . ILE A 1 79 ? -15.549 12.756 22.289 1.00 96.88 79 ILE A CA 1
ATOM 577 C C . ILE A 1 79 ? -14.153 13.313 22.019 1.00 96.88 79 ILE A C 1
ATOM 579 O O . ILE A 1 79 ? -13.559 12.994 20.989 1.00 96.88 79 ILE A O 1
ATOM 583 N N . LEU A 1 80 ? -13.646 14.140 22.932 1.00 96.75 80 LEU A N 1
ATOM 584 C CA . LEU A 1 80 ? -12.345 14.800 22.807 1.00 96.75 80 LEU A CA 1
ATOM 585 C C . LEU A 1 80 ? -11.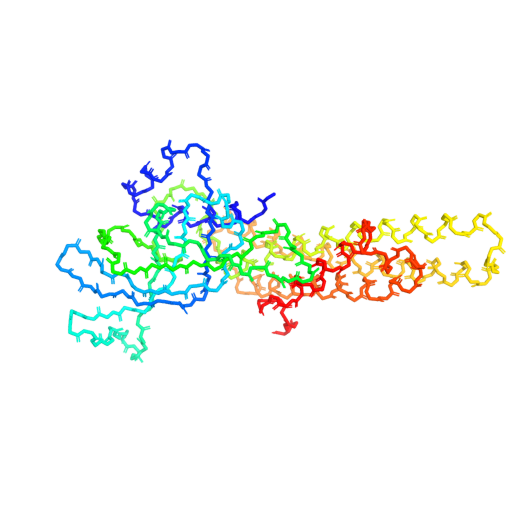280 14.105 23.663 1.00 96.75 80 LEU A C 1
ATOM 587 O O . LEU A 1 80 ? -11.600 13.521 24.701 1.00 96.75 80 LEU A O 1
ATOM 591 N N . SER A 1 81 ? -10.026 14.153 23.213 1.00 93.38 81 SER A N 1
ATOM 592 C CA . SER A 1 81 ? -8.856 13.776 24.005 1.00 93.38 81 SER A CA 1
ATOM 593 C C . SER A 1 81 ? -8.510 14.867 25.022 1.00 93.38 81 SER A C 1
ATOM 595 O O . SER A 1 81 ? -9.101 15.951 25.019 1.00 93.38 81 SER A O 1
ATOM 597 N N . ASP A 1 82 ? -7.519 14.599 25.873 1.00 92.12 82 ASP A N 1
ATOM 598 C CA . ASP A 1 82 ? -7.018 15.572 26.850 1.00 92.12 82 ASP A CA 1
ATOM 599 C C . ASP A 1 82 ? -6.432 16.827 26.169 1.00 92.12 82 ASP A C 1
ATOM 601 O O . ASP A 1 82 ? -6.438 17.916 26.741 1.00 92.12 82 ASP A O 1
ATOM 605 N N . GLU A 1 83 ? -5.977 16.697 24.920 1.00 92.44 83 GLU A N 1
ATOM 606 C CA . GLU A 1 83 ? -5.482 17.790 24.076 1.00 92.44 83 GLU A CA 1
ATOM 607 C C . GLU A 1 83 ? -6.595 18.545 23.325 1.00 92.44 83 GLU A C 1
ATOM 609 O O . GLU A 1 83 ? -6.311 19.512 22.620 1.00 92.44 83 GLU A O 1
ATOM 614 N N . GLY A 1 84 ? -7.860 18.136 23.473 1.00 92.94 84 GLY A N 1
ATOM 615 C CA . GLY A 1 84 ? -9.013 18.777 22.834 1.00 92.94 84 GLY A CA 1
ATOM 616 C C . GLY A 1 84 ? -9.286 18.336 21.392 1.00 92.94 84 GLY A C 1
ATOM 617 O O . GLY A 1 84 ? -10.204 18.864 20.766 1.00 92.94 84 GLY A O 1
ATOM 618 N N . GLU A 1 85 ? -8.540 17.361 20.872 1.00 94.06 85 GLU A N 1
ATOM 619 C CA . GLU A 1 85 ? -8.754 16.790 19.540 1.00 94.06 85 GLU A CA 1
ATOM 620 C C . GLU A 1 85 ? -9.833 15.707 19.572 1.00 94.06 85 GLU A C 1
ATOM 622 O O . GLU A 1 85 ? -9.977 14.981 20.557 1.00 94.06 85 GLU A O 1
ATOM 627 N N . GLN A 1 86 ? -10.595 15.551 18.489 1.00 95.62 86 GLN A N 1
ATOM 628 C CA . GLN A 1 86 ? -11.601 14.492 18.439 1.00 95.62 86 GLN A CA 1
ATOM 629 C C . GLN A 1 86 ? -10.935 13.110 18.426 1.00 95.62 86 GLN A C 1
ATOM 631 O O . GLN A 1 86 ? -10.058 12.824 17.610 1.00 95.62 86 GLN A O 1
ATOM 636 N N . VAL A 1 87 ? -11.381 12.225 19.319 1.00 95.44 87 VAL A N 1
ATOM 637 C CA . VAL A 1 87 ? -10.831 10.874 19.435 1.00 95.44 87 VAL A CA 1
ATOM 638 C C . VAL A 1 87 ? -11.210 10.059 18.203 1.00 95.44 87 VAL A C 1
ATOM 640 O O . VAL A 1 87 ? -12.388 9.832 17.927 1.00 95.44 87 VAL A O 1
ATOM 643 N N . ILE A 1 88 ? -10.198 9.555 17.501 1.00 95.62 88 ILE A N 1
ATOM 644 C CA . ILE A 1 88 ? -10.352 8.593 16.409 1.00 95.62 88 ILE A CA 1
ATOM 645 C C . ILE A 1 88 ? -10.142 7.186 16.961 1.00 95.62 88 ILE A C 1
ATOM 647 O O . ILE A 1 88 ? -9.199 6.933 17.714 1.00 95.62 88 ILE A O 1
ATOM 651 N N . LYS A 1 89 ? -10.999 6.247 16.559 1.00 95.38 89 LYS A N 1
ATOM 652 C CA . LYS A 1 89 ? -10.850 4.827 16.887 1.00 95.38 89 LYS A CA 1
ATOM 653 C C . LYS A 1 89 ? -11.028 3.966 15.641 1.00 95.38 89 LYS A C 1
ATOM 655 O O . LYS A 1 89 ? -11.834 4.291 14.770 1.00 95.38 89 LYS A O 1
ATOM 660 N N . SER A 1 90 ? -10.271 2.874 15.570 1.00 96.81 90 SER A N 1
ATOM 661 C CA . SER A 1 90 ? -10.361 1.893 14.490 1.00 96.81 90 SER A CA 1
ATOM 662 C C . SER A 1 90 ? -11.333 0.776 14.857 1.00 96.81 90 SER A C 1
ATOM 664 O O . SER A 1 90 ? -11.331 0.279 15.987 1.00 96.81 90 SER A O 1
ATOM 666 N N . PHE A 1 91 ? -12.143 0.373 13.885 1.00 97.94 91 PHE A N 1
ATOM 667 C CA . PHE A 1 91 ? -13.175 -0.650 14.003 1.00 97.94 91 PHE A CA 1
ATOM 668 C C . PHE A 1 91 ? -12.931 -1.790 13.017 1.00 97.94 91 PHE A C 1
ATOM 670 O O . PHE A 1 91 ? -12.356 -1.582 11.946 1.00 97.94 91 PHE A O 1
ATOM 677 N N . ILE A 1 92 ? -13.384 -2.983 13.393 1.00 97.88 92 ILE A N 1
ATOM 678 C CA . ILE A 1 92 ? -13.428 -4.175 12.541 1.00 97.88 92 ILE A CA 1
ATOM 679 C C . ILE A 1 92 ? -14.865 -4.369 12.071 1.00 97.88 92 ILE A C 1
ATOM 681 O O . ILE A 1 92 ? -15.752 -4.551 12.890 1.00 97.88 92 ILE A O 1
ATOM 685 N N . LEU A 1 93 ? -15.117 -4.342 10.770 1.00 98.12 93 LEU A N 1
ATOM 686 C CA . LEU A 1 93 ? -16.443 -4.603 10.211 1.00 98.12 93 LEU A CA 1
ATOM 687 C C . LEU A 1 93 ? -16.398 -5.891 9.391 1.00 98.12 93 LEU A C 1
ATOM 689 O O . LEU A 1 93 ? -15.435 -6.120 8.648 1.00 98.12 93 LEU A O 1
ATOM 693 N N . PHE A 1 94 ? -17.419 -6.733 9.517 1.00 97.94 94 PHE A N 1
ATOM 694 C CA . PHE A 1 94 ? -17.561 -7.908 8.668 1.00 97.94 94 PHE A CA 1
ATOM 695 C C . PHE A 1 94 ? -18.160 -7.530 7.316 1.00 97.94 94 PHE A C 1
ATOM 697 O O . PHE A 1 94 ? -18.909 -6.565 7.174 1.00 97.94 94 PHE A O 1
ATOM 704 N N . LYS A 1 95 ? -17.801 -8.292 6.282 1.00 97.38 95 LYS A N 1
ATOM 705 C CA . LYS A 1 95 ? -18.235 -8.028 4.904 1.00 97.38 95 LYS A CA 1
ATOM 706 C C . LYS A 1 95 ? -19.758 -7.980 4.739 1.00 97.38 95 LYS A C 1
ATOM 708 O O . LYS A 1 95 ? -20.245 -7.217 3.916 1.00 97.38 95 LYS A O 1
ATOM 713 N N . ASP A 1 96 ? -20.490 -8.821 5.457 1.00 97.44 96 ASP A N 1
ATOM 714 C CA . ASP A 1 96 ? -21.952 -8.914 5.417 1.00 97.44 96 ASP A CA 1
ATOM 715 C C . ASP A 1 96 ? -22.659 -7.810 6.220 1.00 97.44 96 ASP A C 1
ATOM 717 O O . ASP A 1 96 ? -23.859 -7.607 6.049 1.00 97.44 96 ASP A O 1
ATOM 721 N N . GLU A 1 97 ? -21.916 -7.056 7.033 1.00 98.25 97 GLU A N 1
ATOM 722 C CA . GLU A 1 97 ? -22.403 -5.901 7.797 1.00 98.25 97 GLU A CA 1
ATOM 723 C C . GLU A 1 97 ? -22.303 -4.576 7.012 1.00 98.25 97 GLU A C 1
ATOM 725 O O . GLU A 1 97 ? -22.842 -3.555 7.441 1.00 98.25 97 GLU A O 1
ATOM 730 N N . ILE A 1 98 ? -21.599 -4.567 5.874 1.00 98.44 98 ILE A N 1
ATOM 731 C CA . ILE A 1 98 ? -21.302 -3.360 5.091 1.00 98.44 98 ILE A CA 1
ATOM 732 C C . ILE A 1 98 ? -21.830 -3.446 3.659 1.00 98.44 98 ILE A C 1
ATOM 734 O O . ILE A 1 98 ? -22.082 -4.520 3.115 1.00 98.44 98 ILE A O 1
ATOM 738 N N . THR A 1 99 ? -21.922 -2.292 3.000 1.00 98.44 99 THR A N 1
ATOM 739 C CA . THR A 1 99 ? -22.176 -2.219 1.557 1.00 98.44 99 THR A CA 1
ATOM 740 C C . THR A 1 99 ? -20.895 -1.833 0.828 1.00 98.44 99 THR A C 1
ATOM 742 O O . THR A 1 99 ? -20.364 -0.742 1.022 1.00 98.44 99 THR A O 1
ATOM 745 N N . ILE A 1 100 ? -20.391 -2.721 -0.035 1.00 98.06 100 ILE A N 1
ATOM 746 C CA . ILE A 1 100 ? -19.287 -2.398 -0.950 1.00 98.06 100 ILE A CA 1
ATOM 747 C C . ILE A 1 100 ? -19.854 -1.611 -2.129 1.00 98.06 100 ILE A C 1
ATOM 749 O O . ILE A 1 100 ? -20.755 -2.074 -2.830 1.00 98.06 100 ILE A O 1
ATOM 753 N N . LEU A 1 101 ? -19.287 -0.436 -2.376 1.00 96.81 101 LEU A N 1
ATOM 754 C CA . LEU A 1 101 ? -19.724 0.482 -3.414 1.00 96.81 101 LEU A CA 1
ATOM 755 C C . LEU A 1 101 ? -18.794 0.360 -4.631 1.00 96.81 101 LEU A C 1
ATOM 757 O O . LEU A 1 101 ? -17.620 0.751 -4.567 1.00 96.81 101 LEU A O 1
ATOM 761 N N . PRO A 1 102 ? -19.275 -0.183 -5.766 1.00 91.12 102 PRO A N 1
ATOM 762 C CA . PRO A 1 102 ? -18.482 -0.221 -6.984 1.00 91.12 102 PRO A CA 1
ATOM 763 C C . PRO A 1 102 ? -18.159 1.215 -7.425 1.00 91.12 102 PRO A C 1
ATOM 765 O O . PRO A 1 102 ? -19.010 2.096 -7.385 1.00 91.12 102 PRO A O 1
ATOM 768 N N . GLY A 1 103 ? -16.916 1.463 -7.837 1.00 84.75 103 GLY A N 1
ATOM 769 C CA . GLY A 1 103 ? -16.434 2.837 -8.037 1.00 84.75 103 GLY A CA 1
ATOM 770 C C . GLY A 1 103 ? -14.946 2.971 -8.358 1.00 84.75 103 GLY A C 1
ATOM 771 O O . GLY A 1 103 ? -14.512 4.031 -8.799 1.00 84.75 103 GLY A O 1
ATOM 772 N N . TRP A 1 104 ? -14.161 1.896 -8.214 1.00 92.62 104 TRP A N 1
ATOM 773 C CA . TRP A 1 104 ? -12.753 1.863 -8.612 1.00 92.62 104 TRP A CA 1
ATOM 774 C C . TRP A 1 104 ? -12.601 1.879 -10.144 1.00 92.62 104 TRP A C 1
ATOM 776 O O . TRP A 1 104 ? -12.420 0.845 -10.784 1.00 92.62 104 TRP A O 1
ATOM 786 N N . SER A 1 105 ? -12.714 3.069 -10.738 1.00 92.50 105 SER A N 1
ATOM 787 C CA . SER A 1 105 ? -12.594 3.329 -12.179 1.00 92.50 105 SER A CA 1
ATOM 788 C C . SER A 1 105 ? -11.324 4.132 -12.492 1.00 92.50 105 SER A C 1
ATOM 790 O O . SER A 1 105 ? -11.373 5.189 -13.124 1.00 92.50 105 SER A O 1
ATOM 792 N N . TYR A 1 106 ? -10.180 3.637 -12.020 1.00 94.31 106 TYR A N 1
ATOM 793 C CA . TYR A 1 106 ? -8.868 4.266 -12.201 1.00 94.31 106 TYR A CA 1
ATOM 794 C C . TYR A 1 106 ? -8.138 3.683 -13.413 1.00 94.31 106 TYR A C 1
ATOM 796 O O . TYR A 1 106 ? -8.489 2.622 -13.929 1.00 94.31 106 TYR A O 1
ATOM 804 N N . PHE A 1 107 ? -7.131 4.399 -13.916 1.00 95.06 107 PHE A N 1
ATOM 805 C CA . PHE A 1 107 ? -6.442 3.993 -15.141 1.00 95.06 107 PHE A CA 1
ATOM 806 C C . PHE A 1 107 ? -5.393 2.899 -14.903 1.00 95.06 107 PHE A C 1
ATOM 808 O O . PHE A 1 107 ? -5.121 2.142 -15.828 1.00 95.06 107 PHE A O 1
ATOM 815 N N . GLY A 1 108 ? -4.835 2.770 -13.702 1.00 96.50 108 GLY A N 1
ATOM 816 C CA . GLY A 1 108 ? -3.964 1.669 -13.290 1.00 96.50 108 GLY A CA 1
ATOM 817 C C . GLY A 1 108 ? -4.392 1.097 -11.945 1.00 96.50 108 GLY A C 1
ATOM 818 O O . GLY A 1 108 ? -5.374 1.543 -11.354 1.00 96.50 108 GLY A O 1
ATOM 819 N N . LEU A 1 109 ? -3.695 0.056 -11.499 1.00 96.00 109 LEU A N 1
ATOM 820 C CA . LEU A 1 109 ? -4.052 -0.771 -10.347 1.00 96.00 109 LEU A CA 1
ATOM 821 C C . LEU A 1 109 ? -5.504 -1.268 -10.413 1.00 96.00 109 LEU A C 1
ATOM 823 O O . LEU A 1 109 ? -6.153 -1.478 -9.400 1.00 96.00 109 LEU A O 1
ATOM 827 N N . ILE A 1 110 ? -6.054 -1.477 -11.612 1.00 95.19 110 ILE A N 1
ATOM 828 C CA . ILE A 1 110 ? -7.481 -1.801 -11.790 1.00 95.19 110 ILE A CA 1
ATOM 829 C C . ILE A 1 110 ? -7.851 -3.076 -11.019 1.00 95.19 110 ILE A C 1
ATOM 831 O O . ILE A 1 110 ? -8.882 -3.134 -10.353 1.00 95.19 110 ILE A O 1
ATOM 835 N N . ALA A 1 111 ? -6.973 -4.080 -11.064 1.00 93.06 111 ALA A N 1
ATOM 836 C CA . ALA A 1 111 ? -7.185 -5.373 -10.423 1.00 93.06 111 ALA A CA 1
ATOM 837 C C . ALA A 1 111 ? -7.132 -5.326 -8.887 1.00 93.06 111 ALA A C 1
ATOM 839 O O . ALA A 1 111 ? -7.517 -6.304 -8.252 1.00 93.06 111 ALA A O 1
ATOM 840 N N . THR A 1 112 ? -6.684 -4.223 -8.272 1.00 93.75 112 THR A N 1
ATOM 841 C CA . THR A 1 112 ? -6.765 -4.095 -6.810 1.00 93.75 112 THR A CA 1
ATOM 842 C C . THR A 1 112 ? -8.207 -3.976 -6.347 1.00 93.75 112 THR A C 1
ATOM 844 O O . THR A 1 112 ? -8.472 -4.297 -5.193 1.00 93.75 112 THR A O 1
ATOM 847 N N . GLY A 1 113 ? -9.131 -3.529 -7.211 1.00 94.12 113 GLY A N 1
ATOM 848 C CA . GLY A 1 113 ? -10.542 -3.382 -6.866 1.00 94.12 113 GLY A CA 1
ATOM 849 C C . GLY A 1 113 ? -10.720 -2.578 -5.582 1.00 94.12 113 GLY A C 1
ATOM 850 O O . GLY A 1 113 ? -11.394 -3.045 -4.664 1.00 94.12 113 GLY A O 1
ATOM 851 N N . SER A 1 114 ? -10.057 -1.417 -5.487 1.00 94.62 114 SER A N 1
ATOM 852 C CA . SER A 1 114 ? -10.021 -0.570 -4.285 1.00 94.62 114 SER A CA 1
ATOM 853 C C . SER A 1 114 ? -11.320 0.208 -4.089 1.00 94.62 114 SER A C 1
ATOM 855 O O . SER A 1 114 ? -11.331 1.431 -3.993 1.00 94.62 114 SER A O 1
ATOM 857 N N . HIS A 1 115 ? -12.425 -0.529 -4.094 1.00 96.25 115 HIS A N 1
ATOM 858 C CA . HIS A 1 115 ? -13.779 -0.025 -3.970 1.00 96.25 115 HIS A CA 1
ATOM 859 C C . HIS A 1 115 ? -13.994 0.667 -2.630 1.00 96.25 115 HIS A C 1
ATOM 861 O O . HIS A 1 115 ? -13.369 0.316 -1.625 1.00 96.25 115 HIS A O 1
ATOM 867 N N . ALA A 1 116 ? -14.902 1.636 -2.641 1.00 97.31 116 ALA A N 1
ATOM 868 C CA . ALA A 1 116 ? -15.383 2.239 -1.419 1.00 97.31 116 ALA A CA 1
ATOM 869 C C . ALA A 1 116 ? -16.289 1.254 -0.675 1.00 97.31 116 ALA A C 1
ATOM 871 O O . ALA A 1 116 ? -16.812 0.296 -1.254 1.00 97.31 116 ALA A O 1
ATOM 872 N N . PHE A 1 117 ? -16.503 1.507 0.605 1.00 98.31 117 PHE A N 1
ATOM 873 C CA . PHE A 1 117 ? -17.514 0.810 1.381 1.00 98.31 117 PHE A CA 1
ATOM 874 C C . PHE A 1 117 ? -18.198 1.767 2.347 1.00 98.31 117 PHE A C 1
ATOM 876 O O . PHE A 1 117 ? -17.624 2.784 2.745 1.00 98.31 117 PHE A O 1
ATOM 883 N N . GLU A 1 118 ? -19.423 1.430 2.720 1.00 98.44 118 GLU A N 1
ATOM 884 C CA . GLU A 1 118 ? -20.204 2.181 3.691 1.00 98.44 118 GLU A CA 1
ATOM 885 C C . GLU A 1 118 ? -20.814 1.267 4.749 1.00 98.44 118 GLU A C 1
ATOM 887 O O . GLU A 1 118 ? -21.121 0.097 4.502 1.00 98.44 118 GLU A O 1
ATOM 892 N N . ALA A 1 119 ? -20.992 1.841 5.931 1.00 98.62 119 ALA A N 1
ATOM 893 C CA . ALA A 1 119 ? -21.761 1.268 7.020 1.00 98.62 119 ALA A CA 1
ATOM 894 C C . ALA A 1 119 ? -22.837 2.282 7.400 1.00 98.62 119 ALA A C 1
ATOM 896 O O . ALA A 1 119 ? -22.557 3.482 7.484 1.00 98.62 119 ALA A O 1
ATOM 897 N N . LYS A 1 120 ? -24.058 1.803 7.621 1.00 98.44 120 LYS A N 1
ATOM 898 C CA . LYS A 1 120 ? -25.191 2.639 8.001 1.00 98.44 120 LYS A CA 1
ATOM 899 C C . LYS A 1 120 ? -25.905 2.019 9.186 1.00 98.44 120 LYS A C 1
ATOM 901 O O . LYS A 1 120 ? -26.338 0.875 9.092 1.00 98.44 120 LYS A O 1
ATOM 906 N N . ASP A 1 121 ? 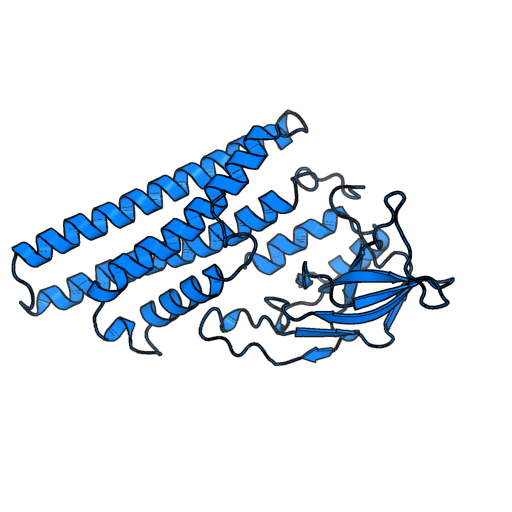-26.026 2.791 10.261 1.00 97.81 121 ASP A N 1
ATOM 907 C CA . ASP A 1 121 ? -26.670 2.395 11.516 1.00 97.81 121 ASP A CA 1
ATOM 908 C C . ASP A 1 121 ? -26.203 1.011 12.006 1.00 97.81 121 ASP A C 1
ATOM 910 O O . ASP A 1 121 ? -26.978 0.198 12.508 1.00 97.81 121 ASP A O 1
ATOM 914 N N . LEU A 1 122 ? -24.908 0.727 11.823 1.00 98.56 122 LEU A N 1
ATOM 915 C CA . LEU A 1 122 ? -24.325 -0.568 12.142 1.00 98.56 122 LEU A CA 1
ATOM 916 C C . LEU A 1 122 ? -23.987 -0.627 13.632 1.00 98.56 122 LEU A C 1
ATOM 918 O O . LEU A 1 122 ? -23.096 0.081 14.103 1.00 98.56 122 LEU A O 1
ATOM 922 N N . HIS A 1 123 ? -24.680 -1.490 14.368 1.00 98.31 123 HIS A N 1
ATOM 923 C CA . HIS A 1 123 ? -24.427 -1.709 15.787 1.00 98.31 123 HIS A CA 1
ATOM 924 C C . HIS A 1 123 ? -23.365 -2.789 15.994 1.00 98.31 123 HIS A C 1
ATOM 926 O O . HIS A 1 123 ? -23.527 -3.916 15.532 1.00 98.31 123 HIS A O 1
ATOM 932 N N . VAL A 1 124 ? -22.301 -2.463 16.727 1.00 98.25 124 VAL A N 1
ATOM 933 C CA . VAL A 1 124 ? -21.210 -3.400 17.034 1.00 98.25 124 VAL A CA 1
ATOM 934 C C . VAL A 1 124 ? -20.887 -3.423 18.529 1.00 98.25 124 VAL A C 1
ATOM 936 O O . VAL A 1 124 ? -21.042 -2.396 19.195 1.00 98.25 124 VAL A O 1
ATOM 939 N N . PRO A 1 125 ? -20.410 -4.554 19.082 1.00 97.81 125 PRO A N 1
ATOM 940 C CA . PRO A 1 125 ? -20.026 -4.644 20.490 1.00 97.81 125 PRO A CA 1
ATOM 941 C C . PRO A 1 125 ? -18.776 -3.811 20.819 1.00 97.81 125 PRO A C 1
ATOM 943 O O . PRO A 1 125 ? -18.005 -3.415 19.942 1.00 97.81 125 PRO A O 1
ATOM 946 N N . LEU A 1 126 ? -18.539 -3.572 22.115 1.00 96.38 126 LEU A N 1
ATOM 947 C CA . LEU A 1 126 ? -17.399 -2.780 22.607 1.00 96.38 126 LEU A CA 1
ATOM 948 C C . LEU A 1 126 ? -16.029 -3.317 22.158 1.00 96.38 126 LEU A C 1
ATOM 950 O O . LEU A 1 126 ? -15.104 -2.530 21.933 1.00 96.38 126 LEU A O 1
ATOM 954 N N . ASN A 1 127 ? -15.899 -4.639 22.018 1.00 95.94 127 ASN A N 1
ATOM 955 C CA . ASN A 1 127 ? -14.656 -5.292 21.614 1.00 95.94 127 ASN A CA 1
ATOM 956 C C . ASN A 1 127 ? -14.395 -5.230 20.099 1.00 95.94 127 ASN A C 1
ATOM 958 O O . ASN A 1 127 ? -13.308 -5.605 19.671 1.00 95.94 127 ASN A O 1
ATOM 962 N N . ARG A 1 128 ? -15.313 -4.683 19.283 1.00 96.75 128 ARG A N 1
ATOM 963 C CA . ARG A 1 128 ? -15.163 -4.554 17.819 1.00 96.75 128 ARG A CA 1
ATOM 964 C C . ARG A 1 128 ? -14.201 -3.432 17.388 1.00 96.75 128 ARG A C 1
ATOM 966 O O . ARG A 1 128 ? -14.324 -2.839 16.317 1.00 96.75 128 ARG A O 1
ATOM 973 N N . THR A 1 129 ? -13.239 -3.103 18.243 1.00 95.56 129 THR A N 1
ATOM 974 C CA . THR A 1 129 ? -12.344 -1.954 18.093 1.00 95.56 129 THR A CA 1
ATOM 975 C C . THR A 1 129 ? -10.916 -2.327 18.443 1.00 95.56 129 THR A C 1
ATOM 977 O O . THR A 1 129 ? -10.693 -3.220 19.255 1.00 95.56 129 THR A O 1
ATOM 980 N N . PHE A 1 130 ? -9.951 -1.609 17.880 1.00 93.94 130 PHE A N 1
ATOM 981 C CA . PHE A 1 130 ? -8.542 -1.765 18.224 1.00 93.94 130 PHE A CA 1
ATOM 982 C C . PHE A 1 130 ? -7.818 -0.419 18.191 1.00 93.94 130 PHE A C 1
ATOM 984 O O . PHE A 1 130 ? -8.311 0.564 17.630 1.00 93.94 130 PHE A O 1
ATOM 991 N N . GLN A 1 131 ? -6.644 -0.373 18.817 1.00 90.62 131 GLN A N 1
ATOM 992 C CA . GLN A 1 131 ? -5.757 0.784 18.786 1.00 90.62 131 GLN A CA 1
ATOM 993 C C . GLN A 1 131 ? -4.326 0.312 18.532 1.00 90.62 131 GLN A C 1
ATOM 995 O O . GLN A 1 131 ? -3.760 -0.437 19.326 1.00 90.62 131 GLN A O 1
ATOM 1000 N N . ILE A 1 132 ? -3.753 0.762 17.418 1.00 89.25 132 ILE A N 1
ATOM 1001 C CA . ILE A 1 132 ? -2.384 0.422 17.021 1.00 89.25 132 ILE A CA 1
ATOM 1002 C C . ILE A 1 132 ? -1.359 1.012 17.999 1.00 89.25 132 ILE A C 1
ATOM 1004 O O . ILE A 1 132 ? -1.579 2.088 18.556 1.00 89.25 132 ILE A O 1
ATOM 1008 N N . ASN A 1 133 ? -0.233 0.319 18.184 1.00 78.25 133 ASN A N 1
ATOM 1009 C CA . ASN A 1 133 ? 0.921 0.746 18.994 1.00 78.25 133 ASN A CA 1
ATOM 1010 C C . ASN A 1 133 ? 0.627 1.094 20.471 1.00 78.25 133 ASN A C 1
ATOM 1012 O O . ASN A 1 133 ? 1.454 1.743 21.106 1.00 78.25 133 ASN A O 1
ATOM 1016 N N . LYS A 1 134 ? -0.529 0.698 21.027 1.00 79.12 134 LYS A N 1
ATOM 1017 C CA . LYS A 1 134 ? -0.863 0.945 22.441 1.00 79.12 134 LYS A CA 1
ATOM 1018 C C . LYS A 1 134 ? -0.767 -0.310 23.296 1.00 79.12 134 LYS A C 1
ATOM 1020 O O . LYS A 1 134 ? -0.014 -0.329 24.260 1.00 79.12 134 LYS A O 1
ATOM 1025 N N . ASP A 1 135 ? -1.552 -1.329 22.958 1.00 86.19 135 ASP A N 1
ATOM 1026 C CA . ASP A 1 135 ? -1.643 -2.563 23.735 1.00 86.19 135 ASP A CA 1
ATOM 1027 C C . ASP A 1 135 ? -1.644 -3.762 22.786 1.00 86.19 135 ASP A C 1
ATOM 1029 O O . ASP A 1 135 ? -2.598 -3.969 22.033 1.00 86.19 135 ASP A O 1
ATOM 1033 N N . ILE A 1 136 ? -0.536 -4.502 22.782 1.00 91.00 136 ILE A N 1
ATOM 1034 C CA . ILE A 1 136 ? -0.346 -5.672 21.927 1.00 91.00 136 ILE A CA 1
ATOM 1035 C C . ILE A 1 136 ? -0.907 -6.883 22.670 1.00 91.00 136 ILE A C 1
ATOM 1037 O O . ILE A 1 136 ? -0.458 -7.234 23.757 1.00 91.00 136 ILE A O 1
ATOM 1041 N N . LYS A 1 137 ? -1.902 -7.525 22.064 1.00 90.94 137 LYS A N 1
ATOM 1042 C CA . LYS A 1 137 ? -2.688 -8.629 22.625 1.00 90.94 137 LYS A CA 1
ATOM 1043 C C . LYS A 1 137 ? -2.121 -10.013 22.310 1.00 90.94 137 LYS A C 1
ATOM 1045 O O . LYS A 1 137 ? -2.655 -11.011 22.785 1.00 90.94 137 LYS A O 1
ATOM 1050 N N . VAL A 1 138 ? -1.052 -10.081 21.517 1.00 88.81 138 VAL A N 1
ATOM 1051 C CA . VAL A 1 138 ? -0.396 -11.328 21.104 1.00 88.81 138 VAL A CA 1
ATOM 1052 C C . VAL A 1 138 ? 1.066 -11.347 21.541 1.00 88.81 138 VAL A C 1
ATOM 1054 O O . VAL A 1 138 ? 1.778 -10.359 21.393 1.00 88.81 138 VAL A O 1
ATOM 1057 N N . ASP A 1 139 ? 1.540 -12.494 22.023 1.00 87.44 139 ASP A N 1
ATOM 1058 C CA . ASP A 1 139 ? 2.956 -12.707 22.361 1.00 87.44 139 ASP A CA 1
ATOM 1059 C C . ASP A 1 139 ? 3.731 -13.229 21.137 1.00 87.44 139 ASP A C 1
ATOM 1061 O O . ASP A 1 139 ? 4.267 -14.337 21.119 1.00 87.44 139 ASP A O 1
ATOM 1065 N N . ILE A 1 140 ? 3.694 -12.454 20.048 1.00 88.06 140 ILE A N 1
ATOM 1066 C CA . ILE A 1 140 ? 4.415 -12.739 18.803 1.00 88.06 140 ILE A CA 1
ATOM 1067 C C . ILE A 1 140 ? 5.296 -11.524 18.478 1.00 88.06 140 ILE A C 1
ATOM 1069 O O . ILE A 1 140 ? 4.769 -10.415 18.359 1.00 88.06 140 ILE A O 1
ATOM 1073 N N . PRO A 1 141 ? 6.619 -11.697 18.303 1.00 88.75 141 PRO A N 1
ATOM 1074 C CA . PRO A 1 141 ? 7.505 -10.591 17.947 1.00 88.75 141 PRO A CA 1
ATOM 1075 C C . PRO A 1 141 ? 7.103 -9.905 16.632 1.00 88.75 141 PRO A C 1
ATOM 1077 O O . PRO A 1 141 ? 6.727 -10.576 15.670 1.00 88.75 141 PRO A O 1
ATOM 1080 N N . GLY A 1 142 ? 7.235 -8.576 16.567 1.00 89.81 142 GLY A N 1
ATOM 1081 C CA . GLY A 1 142 ? 7.054 -7.787 15.342 1.00 89.81 142 GLY A CA 1
ATOM 1082 C C . GLY A 1 142 ? 5.730 -7.024 15.256 1.00 89.81 142 GLY A C 1
ATOM 1083 O O . GLY A 1 142 ? 5.613 -6.094 14.455 1.00 89.81 142 GLY A O 1
ATOM 1084 N N . PHE A 1 143 ? 4.749 -7.344 16.105 1.00 91.88 143 PHE A N 1
ATOM 1085 C CA . PHE A 1 143 ? 3.531 -6.533 16.253 1.00 91.88 143 PHE A CA 1
ATOM 1086 C C . PHE A 1 143 ? 3.785 -5.184 16.946 1.00 91.88 143 PHE A C 1
ATOM 1088 O O . PHE A 1 143 ? 2.929 -4.313 16.934 1.00 91.88 143 PHE A O 1
ATOM 1095 N N . ASP A 1 144 ? 4.977 -4.983 17.500 1.00 91.31 144 ASP A N 1
ATOM 1096 C CA . ASP A 1 144 ? 5.495 -3.730 18.050 1.00 91.31 144 ASP A CA 1
ATOM 1097 C C . ASP A 1 144 ? 6.263 -2.876 17.025 1.00 91.31 144 ASP A C 1
ATOM 1099 O O . ASP A 1 144 ? 6.744 -1.792 17.362 1.00 91.31 144 ASP A O 1
ATOM 1103 N N . TYR A 1 145 ? 6.373 -3.319 15.765 1.00 94.25 145 TYR A N 1
ATOM 1104 C CA . TYR A 1 145 ? 7.011 -2.520 14.719 1.00 94.25 145 TYR A CA 1
ATOM 1105 C C . TYR A 1 145 ? 6.150 -1.292 14.359 1.00 94.25 145 TYR A C 1
ATOM 1107 O O . TYR A 1 145 ? 4.968 -1.455 14.055 1.00 94.25 145 TYR A O 1
ATOM 1115 N N . PRO A 1 146 ? 6.706 -0.065 14.315 1.00 94.19 146 PRO A N 1
ATOM 1116 C CA . PRO A 1 146 ? 5.925 1.141 14.050 1.00 94.19 146 PRO A CA 1
ATOM 1117 C C . PRO A 1 146 ? 5.134 1.102 12.734 1.00 94.19 146 PRO A C 1
ATOM 1119 O O . PRO A 1 146 ? 5.688 0.960 11.641 1.00 94.19 146 PRO A O 1
ATOM 1122 N N . PHE A 1 147 ? 3.813 1.270 12.853 1.00 92.50 147 PHE A N 1
ATOM 1123 C CA . PHE A 1 147 ? 2.873 1.135 11.736 1.00 92.50 147 PHE A CA 1
ATOM 1124 C C . PHE A 1 147 ? 3.184 2.024 10.523 1.00 92.50 147 PHE A C 1
ATOM 1126 O O . PHE A 1 147 ? 3.027 1.569 9.392 1.00 92.50 147 PHE A O 1
ATOM 1133 N N . LEU A 1 148 ? 3.629 3.271 10.731 1.00 93.94 148 LEU A N 1
ATOM 1134 C CA . LEU A 1 148 ? 3.957 4.180 9.625 1.00 93.94 148 LEU A CA 1
ATOM 1135 C C . LEU A 1 148 ? 5.032 3.567 8.717 1.00 93.94 148 LEU A C 1
ATOM 1137 O O . LEU A 1 148 ? 4.804 3.386 7.523 1.00 93.94 148 LEU A O 1
ATOM 1141 N N . GLN A 1 149 ? 6.161 3.168 9.304 1.00 96.25 149 GLN A N 1
ATOM 1142 C CA . GLN A 1 149 ? 7.276 2.567 8.578 1.00 96.25 149 GLN A CA 1
ATOM 1143 C C . GLN A 1 149 ? 6.893 1.218 7.959 1.00 96.25 149 GLN A C 1
ATOM 1145 O O . GLN A 1 149 ? 7.340 0.903 6.857 1.00 96.25 149 GLN A O 1
ATOM 1150 N N . LEU A 1 150 ? 6.046 0.424 8.625 1.00 94.19 150 LEU A N 1
ATOM 1151 C CA . LEU A 1 150 ? 5.502 -0.808 8.047 1.00 94.19 150 LEU A CA 1
ATOM 1152 C C . LEU A 1 150 ? 4.675 -0.514 6.782 1.00 94.19 150 LEU A C 1
ATOM 1154 O O . LEU A 1 150 ? 4.873 -1.151 5.743 1.00 94.19 150 LEU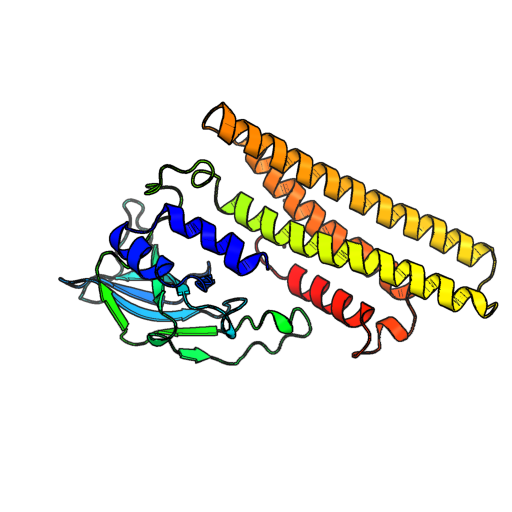 A O 1
ATOM 1158 N N . ALA A 1 151 ? 3.767 0.462 6.848 1.00 93.50 151 ALA A N 1
ATOM 1159 C CA . ALA A 1 151 ? 2.917 0.848 5.728 1.00 93.50 151 ALA A CA 1
ATOM 1160 C C . ALA A 1 151 ? 3.751 1.368 4.546 1.00 93.50 151 ALA A C 1
ATOM 1162 O O . ALA A 1 151 ? 3.582 0.893 3.423 1.00 93.50 151 ALA A O 1
ATOM 1163 N N . GLU A 1 152 ? 4.707 2.266 4.793 1.00 95.62 152 GLU A N 1
ATOM 1164 C CA . GLU A 1 152 ? 5.626 2.768 3.764 1.00 95.62 152 GLU A CA 1
ATOM 1165 C C . GLU A 1 152 ? 6.435 1.636 3.121 1.00 95.62 152 GLU A C 1
ATOM 1167 O O . GLU A 1 152 ? 6.496 1.551 1.893 1.00 95.62 152 GLU A O 1
ATOM 1172 N N . THR A 1 153 ? 6.972 0.717 3.930 1.00 95.69 153 THR A N 1
ATOM 1173 C CA . THR A 1 153 ? 7.776 -0.419 3.451 1.00 95.69 153 THR A CA 1
ATOM 1174 C C . THR A 1 153 ? 6.976 -1.325 2.520 1.00 95.69 153 THR A C 1
ATOM 1176 O O . THR A 1 153 ? 7.435 -1.685 1.433 1.00 95.69 153 THR A O 1
ATOM 1179 N N . THR A 1 154 ? 5.751 -1.687 2.911 1.00 94.31 154 THR A N 1
ATOM 1180 C CA . THR A 1 154 ? 4.901 -2.572 2.096 1.00 94.31 154 THR A CA 1
ATOM 1181 C C . THR A 1 154 ? 4.499 -1.933 0.765 1.00 94.31 154 THR A C 1
ATOM 1183 O O . THR A 1 154 ? 4.472 -2.617 -0.263 1.00 94.31 154 THR A O 1
ATOM 1186 N N . LEU A 1 155 ? 4.234 -0.624 0.751 1.00 95.06 155 LEU A N 1
ATOM 1187 C CA . LEU A 1 155 ? 3.912 0.120 -0.465 1.00 95.06 155 LEU A CA 1
ATOM 1188 C C . LEU A 1 155 ? 5.142 0.298 -1.367 1.00 95.06 155 LEU A C 1
ATOM 1190 O O . LEU A 1 155 ? 5.049 0.070 -2.575 1.00 95.06 155 LEU A O 1
ATOM 1194 N N . ALA A 1 156 ? 6.302 0.637 -0.798 1.00 96.94 156 ALA A N 1
ATOM 1195 C CA . ALA A 1 156 ? 7.554 0.779 -1.538 1.00 96.94 156 ALA A CA 1
ATOM 1196 C C . ALA A 1 156 ? 7.983 -0.542 -2.195 1.00 96.94 156 ALA A C 1
ATOM 1198 O O . ALA A 1 156 ? 8.378 -0.550 -3.362 1.00 96.94 156 ALA A O 1
ATOM 1199 N N . ALA A 1 157 ? 7.811 -1.673 -1.502 1.00 96.44 157 ALA A N 1
ATOM 1200 C CA . ALA A 1 157 ? 8.076 -2.998 -2.059 1.00 96.44 157 ALA A CA 1
ATOM 1201 C C . ALA A 1 157 ? 7.200 -3.312 -3.290 1.00 96.44 157 ALA A C 1
ATOM 1203 O O . ALA A 1 157 ? 7.693 -3.887 -4.264 1.00 96.44 157 ALA A O 1
ATOM 1204 N N . ASN A 1 158 ? 5.924 -2.900 -3.289 1.00 95.50 158 ASN A N 1
ATOM 1205 C CA . ASN A 1 158 ? 5.049 -3.042 -4.459 1.00 95.50 158 ASN A CA 1
ATOM 1206 C C . ASN A 1 158 ? 5.544 -2.189 -5.637 1.00 95.50 158 ASN A C 1
ATOM 1208 O O . ASN A 1 158 ? 5.667 -2.700 -6.751 1.00 95.50 158 ASN A O 1
ATOM 1212 N N . SER A 1 159 ? 5.877 -0.918 -5.387 1.00 96.69 159 SER A N 1
ATOM 1213 C CA . SER A 1 159 ? 6.431 -0.011 -6.403 1.00 96.69 159 SER A CA 1
ATOM 1214 C C . SER A 1 159 ? 7.721 -0.561 -7.014 1.00 96.69 159 SER A C 1
ATOM 1216 O O . SER A 1 159 ? 7.879 -0.553 -8.235 1.00 96.69 159 SER A O 1
ATOM 1218 N N . ALA A 1 160 ? 8.603 -1.124 -6.185 1.00 98.12 160 ALA A N 1
ATOM 1219 C CA . ALA A 1 160 ? 9.843 -1.739 -6.637 1.00 98.12 160 ALA A CA 1
ATOM 1220 C C . ALA A 1 160 ? 9.602 -2.984 -7.501 1.00 98.12 160 ALA A C 1
ATOM 1222 O O . ALA A 1 160 ? 10.268 -3.169 -8.518 1.00 98.12 160 ALA A O 1
ATOM 1223 N N . GLY A 1 161 ? 8.635 -3.832 -7.134 1.00 98.19 161 GLY A N 1
ATOM 1224 C CA . GLY A 1 161 ? 8.250 -4.991 -7.941 1.00 98.19 161 GLY A CA 1
ATOM 1225 C C . GLY A 1 161 ? 7.746 -4.594 -9.331 1.00 98.19 161 GLY A C 1
ATOM 1226 O O . GLY A 1 161 ? 8.174 -5.174 -10.330 1.00 98.19 161 GLY A O 1
ATOM 1227 N N . LEU A 1 162 ? 6.896 -3.565 -9.401 1.00 98.19 162 LEU A N 1
ATOM 1228 C CA . LEU A 1 162 ? 6.392 -3.030 -10.666 1.00 98.19 162 LEU A CA 1
ATOM 1229 C C . LEU A 1 162 ? 7.521 -2.445 -11.528 1.00 98.19 162 LEU A C 1
ATOM 1231 O O . LEU A 1 162 ? 7.622 -2.773 -12.708 1.00 98.19 162 LEU A O 1
ATOM 1235 N N . ALA A 1 163 ? 8.399 -1.626 -10.945 1.00 98.69 163 ALA A N 1
ATOM 1236 C CA . ALA A 1 163 ? 9.515 -1.014 -11.665 1.00 98.69 163 ALA A CA 1
ATOM 1237 C C . ALA A 1 163 ? 10.537 -2.044 -12.161 1.00 98.69 163 ALA A C 1
ATOM 1239 O O . ALA A 1 163 ? 11.012 -1.947 -13.292 1.00 98.69 163 ALA A O 1
ATOM 1240 N N . LYS A 1 164 ? 10.820 -3.081 -11.365 1.00 98.69 164 LYS A N 1
ATOM 1241 C CA . LYS A 1 164 ? 11.668 -4.200 -11.788 1.00 98.69 164 LYS A CA 1
ATOM 1242 C C . LYS A 1 164 ? 11.094 -4.913 -13.013 1.00 98.69 164 LYS A C 1
ATOM 1244 O O . LYS A 1 164 ? 11.840 -5.212 -13.941 1.00 98.69 164 LYS A O 1
ATOM 1249 N N . HIS A 1 165 ? 9.783 -5.162 -13.026 1.00 98.75 165 HIS A N 1
ATOM 1250 C CA . HIS A 1 165 ? 9.115 -5.771 -14.179 1.00 98.75 165 HIS A CA 1
ATOM 1251 C C . HIS A 1 165 ? 9.121 -4.841 -15.398 1.00 98.75 165 HIS A C 1
ATOM 1253 O O . HIS A 1 165 ? 9.407 -5.265 -16.514 1.00 98.75 165 HIS A O 1
ATOM 1259 N N . PHE A 1 166 ? 8.901 -3.540 -15.187 1.00 98.88 166 PHE A N 1
ATOM 1260 C CA . PHE A 1 166 ? 8.994 -2.545 -16.253 1.00 98.88 166 PHE A CA 1
ATOM 1261 C C . PHE A 1 166 ? 10.386 -2.515 -16.901 1.00 98.88 166 PHE A C 1
ATOM 1263 O O . PHE A 1 166 ? 10.476 -2.504 -18.126 1.00 98.88 166 PHE A O 1
ATOM 1270 N N . LEU A 1 167 ? 11.463 -2.551 -16.105 1.00 98.81 167 LEU A N 1
ATOM 1271 C CA . LEU A 1 167 ? 12.843 -2.610 -16.605 1.00 98.81 167 LEU A CA 1
ATOM 1272 C C . LEU A 1 167 ? 13.065 -3.819 -17.525 1.00 98.81 167 LEU A C 1
ATOM 1274 O O . LEU A 1 167 ? 13.644 -3.662 -18.598 1.00 98.81 167 LEU A O 1
ATOM 1278 N N . GLN A 1 168 ? 12.575 -5.000 -17.133 1.00 98.69 168 GLN A N 1
ATOM 1279 C CA . GLN A 1 168 ? 12.677 -6.223 -17.938 1.00 98.69 168 GLN A CA 1
ATOM 1280 C C . GLN A 1 168 ? 11.951 -6.065 -19.280 1.00 98.69 168 GLN A C 1
ATOM 1282 O O . GLN A 1 168 ? 12.548 -6.247 -20.340 1.00 98.69 168 GLN A O 1
ATOM 1287 N N . LEU A 1 169 ? 10.687 -5.633 -19.245 1.00 98.56 169 LEU A N 1
ATOM 1288 C CA . LEU A 1 169 ? 9.883 -5.435 -20.453 1.00 98.56 169 LEU A CA 1
ATOM 1289 C C . LEU A 1 169 ? 10.470 -4.355 -21.375 1.00 98.56 169 LEU A C 1
ATOM 1291 O O . LEU A 1 169 ? 10.424 -4.494 -22.597 1.00 98.56 169 LEU A O 1
ATOM 1295 N N . ALA A 1 170 ? 11.011 -3.273 -20.811 1.00 98.31 170 ALA A N 1
ATOM 1296 C CA . ALA A 1 170 ? 11.611 -2.183 -21.574 1.00 98.31 170 ALA A CA 1
ATOM 1297 C C . ALA A 1 170 ? 12.858 -2.645 -22.345 1.00 98.31 170 ALA A C 1
ATOM 1299 O O . ALA A 1 170 ? 12.990 -2.327 -23.530 1.00 98.31 170 ALA A O 1
ATOM 1300 N N . GLU A 1 171 ? 13.731 -3.423 -21.697 1.00 97.44 171 GLU A N 1
ATOM 1301 C CA . GLU A 1 171 ? 14.932 -4.017 -22.299 1.00 97.44 171 GLU A CA 1
ATOM 1302 C C . GLU A 1 171 ? 14.566 -4.957 -23.454 1.00 97.44 171 GLU A C 1
ATOM 1304 O O . GLU A 1 171 ? 15.022 -4.778 -24.588 1.00 97.44 171 GLU A O 1
ATOM 1309 N N . GLU A 1 172 ? 13.667 -5.910 -23.191 1.00 95.62 172 GLU A N 1
ATOM 1310 C CA . GLU A 1 172 ? 13.202 -6.886 -24.178 1.00 95.62 172 GLU A CA 1
ATOM 1311 C C . GLU A 1 172 ? 12.566 -6.206 -25.393 1.00 95.62 172 GLU A C 1
ATOM 1313 O O . GLU A 1 172 ? 12.908 -6.505 -26.541 1.00 95.62 172 GLU A O 1
ATOM 1318 N N . LEU A 1 173 ? 11.668 -5.243 -25.162 1.00 94.69 173 LEU A N 1
ATOM 1319 C CA . LEU A 1 173 ? 10.995 -4.524 -26.238 1.00 94.69 173 LEU A CA 1
ATOM 1320 C C . LEU A 1 173 ? 11.971 -3.695 -27.068 1.00 94.69 173 LEU A C 1
ATOM 1322 O O . LEU A 1 173 ? 11.812 -3.625 -28.292 1.00 94.69 173 LEU A O 1
ATOM 1326 N N . PHE A 1 174 ? 12.948 -3.042 -26.429 1.00 94.50 174 PHE A N 1
ATOM 1327 C CA . PHE A 1 174 ? 13.957 -2.275 -27.149 1.00 94.50 174 PHE A CA 1
ATOM 1328 C C . PHE A 1 174 ? 14.741 -3.181 -28.098 1.00 94.50 174 PHE A C 1
ATOM 1330 O O . PHE A 1 174 ? 14.705 -2.944 -29.309 1.00 94.50 174 PHE A O 1
ATOM 1337 N N . TYR A 1 175 ? 15.348 -4.262 -27.597 1.00 91.62 175 TYR A N 1
ATOM 1338 C CA . TYR A 1 175 ? 16.159 -5.167 -28.418 1.00 91.62 175 TYR A CA 1
ATOM 1339 C C . TYR A 1 175 ? 15.347 -5.986 -29.426 1.00 91.62 175 TYR A C 1
ATOM 1341 O O . TYR A 1 175 ? 15.812 -6.224 -30.539 1.00 91.62 175 TYR A O 1
A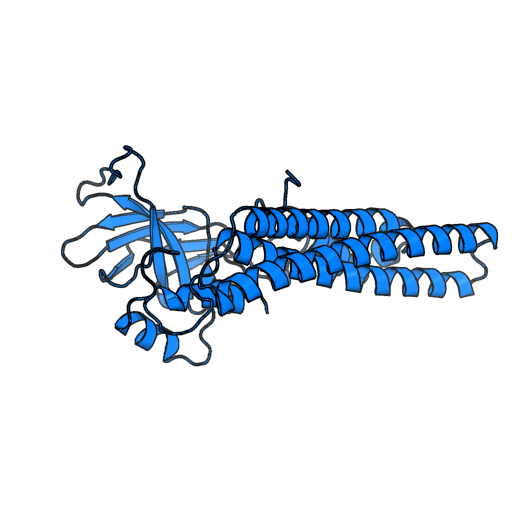TOM 1349 N N . HIS A 1 176 ? 14.090 -6.328 -29.142 1.00 89.00 176 HIS A N 1
ATOM 1350 C CA . HIS A 1 176 ? 13.229 -6.949 -30.151 1.00 89.00 176 HIS A CA 1
ATOM 1351 C C . HIS A 1 176 ? 13.045 -6.040 -31.385 1.00 89.00 176 HIS A C 1
ATOM 1353 O O . HIS A 1 176 ? 12.960 -6.511 -32.521 1.00 89.00 176 HIS A O 1
ATOM 1359 N N . ARG A 1 177 ? 13.045 -4.710 -31.203 1.00 82.50 177 ARG A N 1
ATOM 1360 C CA . ARG A 1 177 ? 12.994 -3.748 -32.320 1.00 82.50 177 ARG A CA 1
ATOM 1361 C C . ARG A 1 177 ? 14.340 -3.521 -33.011 1.00 82.50 177 ARG A C 1
ATOM 1363 O O . ARG A 1 177 ? 14.336 -3.070 -34.161 1.00 82.50 177 ARG A O 1
ATOM 1370 N N . THR A 1 178 ? 15.475 -3.813 -32.370 1.00 69.94 178 THR A N 1
ATOM 1371 C CA . THR A 1 178 ? 16.806 -3.639 -32.986 1.00 69.94 178 THR A CA 1
ATOM 1372 C C . THR A 1 178 ? 17.057 -4.656 -34.102 1.00 69.94 178 THR A C 1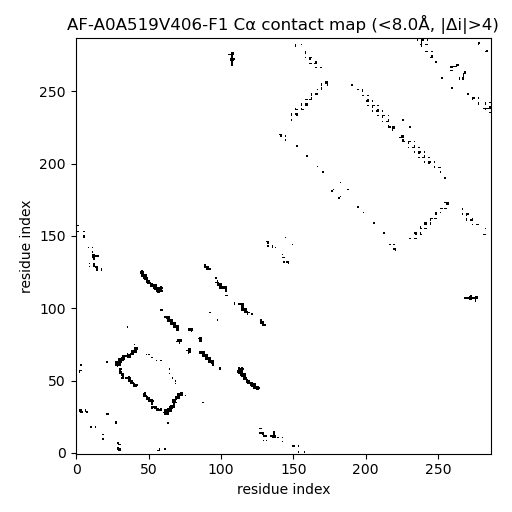
ATOM 1374 O O . THR A 1 178 ? 17.698 -4.312 -35.098 1.00 69.94 178 THR A O 1
ATOM 1377 N N . GLY A 1 179 ? 16.438 -5.841 -34.028 1.00 61.72 179 GLY A N 1
ATOM 1378 C CA . GLY A 1 179 ? 16.477 -6.882 -35.066 1.00 61.72 179 GLY A CA 1
ATOM 1379 C C . GLY A 1 179 ? 15.947 -6.458 -36.448 1.00 61.72 179 GLY A C 1
ATOM 1380 O O . GLY A 1 179 ? 16.180 -7.150 -37.435 1.00 61.72 179 GLY A O 1
ATOM 1381 N N . ILE A 1 180 ? 15.296 -5.293 -36.556 1.00 62.53 180 ILE A N 1
ATOM 1382 C CA . ILE A 1 180 ? 14.742 -4.736 -37.806 1.00 62.53 180 ILE A CA 1
ATOM 1383 C C . ILE A 1 180 ? 15.717 -3.719 -38.458 1.00 62.53 180 ILE A C 1
ATOM 1385 O O . ILE A 1 180 ? 15.320 -2.925 -39.306 1.00 62.53 180 ILE A O 1
ATOM 1389 N N . LYS A 1 181 ? 17.005 -3.684 -38.059 1.00 66.50 181 LYS A N 1
ATOM 1390 C CA . LYS A 1 181 ? 18.005 -2.671 -38.498 1.00 66.50 181 LYS A CA 1
ATOM 1391 C C . LYS A 1 181 ? 17.531 -1.220 -38.309 1.00 66.50 181 LYS A C 1
ATOM 1393 O O . LYS A 1 181 ? 17.908 -0.316 -39.051 1.00 66.50 181 LYS A O 1
ATOM 1398 N N . ARG A 1 182 ? 16.666 -0.997 -37.319 1.00 71.12 182 ARG A N 1
ATOM 1399 C CA . ARG A 1 182 ? 15.948 0.270 -37.128 1.00 71.12 182 ARG A CA 1
ATOM 1400 C C . ARG A 1 182 ? 16.796 1.354 -36.458 1.00 71.12 182 ARG A C 1
ATOM 1402 O O . ARG A 1 182 ? 16.441 2.527 -36.536 1.00 71.12 182 ARG A O 1
ATOM 1409 N N . TYR A 1 183 ? 17.899 0.967 -35.819 1.00 85.31 183 TYR A N 1
ATOM 1410 C CA . TYR A 1 183 ? 18.736 1.852 -35.017 1.00 85.31 183 TYR A CA 1
ATOM 1411 C C . TYR A 1 183 ? 20.182 1.863 -35.509 1.00 85.31 183 TYR A C 1
ATOM 1413 O O . TYR A 1 183 ? 20.724 0.838 -35.924 1.00 85.31 183 TYR A O 1
ATOM 1421 N N . LYS A 1 184 ? 20.805 3.040 -35.442 1.00 90.19 184 LYS A N 1
ATOM 1422 C CA . LYS A 1 184 ? 22.248 3.224 -35.627 1.00 90.19 184 LYS A CA 1
ATOM 1423 C C . LYS A 1 184 ? 22.993 2.723 -34.389 1.00 90.19 184 LYS A C 1
ATOM 1425 O O . LYS A 1 184 ? 22.452 2.773 -33.289 1.00 90.19 184 LYS A O 1
ATOM 1430 N N . GLU A 1 185 ? 24.260 2.350 -34.547 1.00 90.31 185 GLU A N 1
ATOM 1431 C CA . GLU A 1 185 ? 25.131 1.937 -33.434 1.00 90.31 185 GLU A CA 1
ATOM 1432 C C . GLU A 1 185 ? 25.178 2.978 -32.302 1.00 90.31 185 GLU A C 1
ATOM 1434 O O . GLU A 1 185 ? 25.056 2.630 -31.133 1.00 90.31 185 GLU A O 1
ATOM 1439 N N . SER A 1 186 ? 25.217 4.272 -32.640 1.00 94.31 186 SER A N 1
ATOM 1440 C CA . SER A 1 186 ? 25.173 5.352 -31.646 1.00 94.31 186 SER A CA 1
ATOM 1441 C C . SER A 1 186 ? 23.868 5.414 -30.846 1.00 94.31 186 SER A C 1
ATOM 1443 O O . SER A 1 186 ? 23.880 5.844 -29.697 1.00 94.31 186 SER A O 1
ATOM 1445 N N . GLN A 1 187 ? 22.742 4.990 -31.427 1.00 92.88 187 GLN A N 1
ATOM 1446 C CA . GLN A 1 187 ? 21.450 4.944 -30.737 1.00 92.88 187 GLN A CA 1
ATOM 1447 C C . GLN A 1 187 ? 21.352 3.727 -29.814 1.0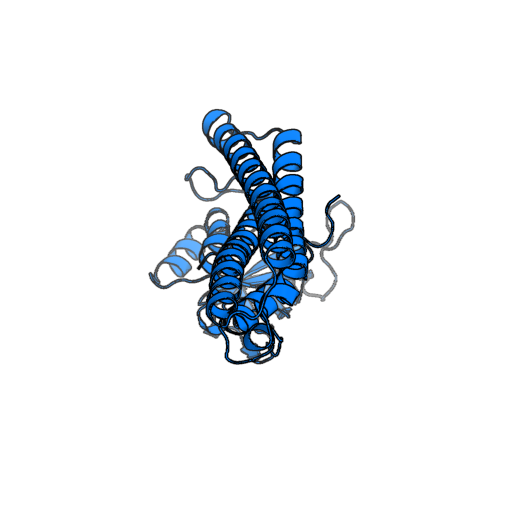0 92.88 187 GLN A C 1
ATOM 1449 O O . GLN A 1 187 ? 20.765 3.839 -28.742 1.00 92.88 187 GLN A O 1
ATOM 1454 N N . LEU A 1 188 ? 21.943 2.595 -30.216 1.00 92.88 188 LEU A N 1
ATOM 1455 C CA . LEU A 1 188 ? 22.072 1.414 -29.359 1.00 92.88 188 LEU A CA 1
ATOM 1456 C C . LEU A 1 188 ? 22.923 1.746 -28.134 1.00 92.88 188 LEU A C 1
ATOM 1458 O O . LEU A 1 188 ? 22.453 1.603 -27.013 1.00 92.88 188 LEU A O 1
ATOM 1462 N N . LEU A 1 189 ? 24.111 2.317 -28.354 1.00 95.31 189 LEU A N 1
ATOM 1463 C CA . LEU A 1 189 ? 25.010 2.722 -27.276 1.00 95.31 189 LEU A CA 1
ATOM 1464 C C . LEU A 1 189 ? 24.354 3.727 -26.319 1.00 95.31 189 LEU A C 1
ATOM 1466 O O . LEU A 1 189 ? 24.525 3.629 -25.107 1.00 95.31 189 LEU A O 1
ATOM 1470 N N . TYR A 1 190 ? 23.597 4.690 -26.852 1.00 96.38 190 TYR A N 1
ATOM 1471 C CA . TYR A 1 190 ? 22.872 5.655 -26.029 1.00 96.38 190 TYR A CA 1
ATOM 1472 C C . TYR A 1 190 ? 21.839 4.974 -25.122 1.00 96.38 190 TYR A C 1
ATOM 1474 O O . TYR A 1 190 ? 21.801 5.260 -23.926 1.00 96.38 190 TYR A O 1
ATOM 1482 N N . PHE A 1 191 ? 21.039 4.052 -25.668 1.00 96.44 191 PHE A N 1
ATOM 1483 C CA . PHE A 1 191 ? 20.091 3.284 -24.865 1.00 96.44 191 PHE A CA 1
ATOM 1484 C C . PHE A 1 191 ? 20.802 2.425 -23.819 1.00 96.44 191 PHE A C 1
ATOM 1486 O O . PHE A 1 191 ? 20.391 2.447 -22.668 1.00 96.44 191 PHE A O 1
ATOM 1493 N N . ASP A 1 192 ? 21.881 1.727 -24.178 1.00 97.50 192 ASP A N 1
ATOM 1494 C CA . ASP A 1 192 ? 22.616 0.866 -23.246 1.00 97.50 192 ASP A CA 1
ATOM 1495 C C . ASP A 1 192 ? 23.149 1.663 -22.043 1.00 97.50 192 ASP A C 1
ATOM 1497 O O . ASP A 1 192 ? 23.056 1.212 -20.899 1.00 97.50 192 ASP A O 1
ATOM 1501 N N . ILE A 1 193 ? 23.674 2.871 -22.286 1.00 98.50 193 ILE A N 1
ATOM 1502 C CA . ILE A 1 193 ? 24.136 3.785 -21.231 1.00 98.50 193 ILE A CA 1
ATOM 1503 C C . ILE A 1 193 ? 22.967 4.213 -20.340 1.00 98.50 193 ILE A C 1
ATOM 1505 O O . ILE A 1 193 ? 23.072 4.146 -19.114 1.00 98.50 193 ILE A O 1
ATOM 1509 N N . GLU A 1 194 ? 21.858 4.638 -20.943 1.00 98.56 194 GLU A N 1
ATOM 1510 C CA . GLU A 1 194 ? 20.701 5.155 -20.215 1.00 98.56 194 GLU A CA 1
ATOM 1511 C C . GLU A 1 194 ? 19.986 4.064 -19.409 1.00 98.56 194 GLU A C 1
ATOM 1513 O O . GLU A 1 194 ? 19.681 4.245 -18.231 1.00 98.56 194 GLU A O 1
ATOM 1518 N N . PHE A 1 195 ? 19.789 2.894 -20.012 1.00 98.69 195 PHE A N 1
ATOM 1519 C CA . PHE A 1 195 ? 19.218 1.725 -19.361 1.00 98.69 195 PHE A CA 1
ATOM 1520 C C . PHE A 1 195 ? 20.081 1.270 -18.187 1.00 98.69 195 PHE A C 1
ATOM 1522 O O . PHE A 1 195 ? 19.564 1.041 -17.092 1.00 98.69 195 PHE A O 1
ATOM 1529 N N . LYS A 1 196 ? 21.407 1.199 -18.378 1.00 98.75 196 LYS A N 1
ATOM 1530 C CA . LYS A 1 196 ? 22.338 0.854 -17.301 1.00 98.75 196 LYS A CA 1
ATOM 1531 C C . LYS A 1 196 ? 22.265 1.859 -16.153 1.00 98.75 196 LYS A C 1
ATOM 1533 O O . LYS A 1 196 ? 22.228 1.428 -15.007 1.00 98.75 196 LYS A O 1
ATOM 1538 N N . ARG A 1 197 ? 22.194 3.161 -16.448 1.00 98.81 197 ARG A N 1
ATOM 1539 C CA . ARG A 1 197 ? 22.024 4.219 -15.440 1.00 98.81 197 ARG A CA 1
ATOM 1540 C C . ARG A 1 197 ? 20.738 4.023 -14.637 1.00 98.81 197 ARG A C 1
ATOM 1542 O O . ARG A 1 197 ? 20.811 3.867 -13.426 1.00 98.81 197 ARG A O 1
ATOM 1549 N N . CYS A 1 198 ? 19.587 3.916 -15.304 1.00 98.88 198 CYS A N 1
ATOM 1550 C CA . CYS A 1 198 ? 18.302 3.677 -14.641 1.00 98.88 198 CYS A CA 1
ATOM 1551 C C . CYS A 1 198 ? 18.294 2.395 -13.796 1.00 98.88 198 CYS A C 1
ATOM 1553 O O . CYS A 1 198 ? 17.749 2.382 -12.694 1.00 98.88 198 CYS A O 1
ATOM 1555 N N . LYS A 1 199 ? 18.897 1.314 -14.299 1.00 98.81 199 LYS A N 1
ATOM 1556 C CA . LYS A 1 199 ? 19.004 0.043 -13.576 1.00 98.81 199 LYS A CA 1
ATOM 1557 C C . LYS A 1 199 ? 19.891 0.167 -12.337 1.00 98.81 199 LYS A C 1
ATOM 1559 O O . LYS A 1 199 ? 19.526 -0.361 -11.292 1.00 98.81 199 LYS A O 1
ATOM 1564 N N . THR A 1 200 ? 21.024 0.861 -12.439 1.00 98.81 200 THR A N 1
ATOM 1565 C CA . THR A 1 200 ? 21.905 1.135 -11.297 1.00 98.81 200 THR A CA 1
ATOM 1566 C C . THR A 1 200 ? 21.194 1.983 -10.246 1.00 98.81 200 THR A C 1
ATOM 1568 O O . THR A 1 200 ? 21.112 1.542 -9.105 1.00 98.81 200 THR A O 1
ATOM 1571 N N . ASP A 1 201 ? 20.592 3.112 -10.633 1.00 98.75 201 ASP A N 1
ATOM 1572 C CA . ASP A 1 201 ? 19.868 3.997 -9.708 1.00 98.75 201 ASP A CA 1
ATOM 1573 C C . ASP A 1 201 ? 18.751 3.241 -8.958 1.00 98.75 201 ASP A C 1
ATOM 1575 O O . ASP A 1 201 ? 18.544 3.424 -7.756 1.00 98.75 201 ASP A O 1
ATOM 1579 N N . PHE A 1 202 ? 18.032 2.361 -9.666 1.00 98.88 202 PHE A N 1
ATOM 1580 C CA . PHE A 1 202 ? 16.993 1.512 -9.085 1.00 98.88 202 PHE A CA 1
ATOM 1581 C C . PHE A 1 202 ? 17.540 0.500 -8.077 1.00 98.88 202 PHE A C 1
ATOM 1583 O O . PHE A 1 202 ? 17.006 0.402 -6.974 1.00 98.88 202 PHE A O 1
ATOM 1590 N N . GLU A 1 203 ? 18.577 -0.261 -8.439 1.00 98.81 203 GLU A N 1
ATOM 1591 C CA . GLU A 1 203 ? 19.145 -1.278 -7.547 1.00 98.81 203 GLU A CA 1
ATOM 1592 C C . GLU A 1 203 ? 19.824 -0.646 -6.326 1.00 98.81 203 GLU A C 1
ATOM 1594 O O . GLU A 1 203 ? 19.710 -1.184 -5.228 1.00 98.81 203 GLU A O 1
ATOM 1599 N N . GLU A 1 204 ? 20.456 0.521 -6.470 1.00 98.81 204 GLU A N 1
ATOM 1600 C CA . GLU A 1 204 ? 21.005 1.277 -5.338 1.00 98.81 204 GLU A CA 1
ATOM 1601 C C . GLU A 1 204 ? 19.905 1.701 -4.358 1.00 98.81 204 GLU A C 1
ATOM 1603 O O . GLU A 1 204 ? 19.988 1.382 -3.171 1.00 98.81 204 GLU A O 1
ATOM 1608 N N . ALA A 1 205 ? 18.830 2.332 -4.847 1.00 98.75 205 ALA A N 1
ATOM 1609 C CA . ALA A 1 205 ? 17.697 2.717 -4.003 1.00 98.75 205 ALA A CA 1
ATOM 1610 C C . ALA A 1 205 ? 17.006 1.499 -3.365 1.00 98.75 205 ALA A C 1
ATOM 1612 O O . ALA A 1 205 ? 16.537 1.562 -2.229 1.00 98.75 205 ALA A O 1
ATOM 1613 N N . ARG A 1 206 ? 16.941 0.377 -4.091 1.00 98.69 206 ARG A N 1
ATOM 1614 C CA . ARG A 1 206 ? 16.358 -0.874 -3.603 1.00 98.69 206 ARG A CA 1
ATOM 1615 C C . ARG A 1 206 ? 17.208 -1.496 -2.495 1.00 98.69 206 ARG A C 1
ATOM 1617 O O . ARG A 1 206 ? 16.641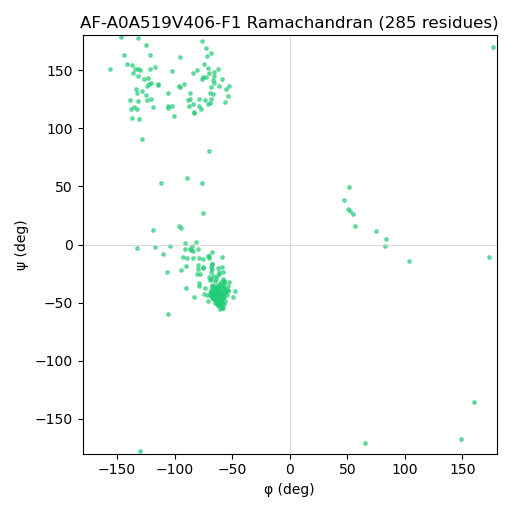 -1.971 -1.515 1.00 98.69 206 ARG A O 1
ATOM 1624 N N . ASN A 1 207 ? 18.531 -1.498 -2.634 1.00 98.75 207 ASN A N 1
ATOM 1625 C CA . ASN A 1 207 ? 19.435 -2.018 -1.609 1.00 98.75 207 ASN A CA 1
ATOM 1626 C C . ASN A 1 207 ? 19.386 -1.159 -0.343 1.00 98.75 207 ASN A C 1
ATOM 1628 O O . ASN A 1 207 ? 19.185 -1.706 0.735 1.00 98.75 207 ASN A O 1
ATOM 1632 N N . GLU A 1 208 ? 19.451 0.169 -0.478 1.00 98.69 208 GLU A N 1
ATOM 1633 C CA . GLU A 1 208 ? 19.319 1.108 0.646 1.00 98.69 208 GLU A CA 1
ATOM 1634 C C . GLU A 1 208 ? 18.004 0.900 1.415 1.00 98.69 208 GLU A C 1
ATOM 1636 O O . GLU A 1 208 ? 17.987 0.886 2.644 1.00 98.69 208 GLU A O 1
ATOM 1641 N N . PHE A 1 209 ? 16.903 0.676 0.694 1.00 98.69 209 PHE A N 1
ATOM 1642 C CA . PHE A 1 209 ? 15.602 0.356 1.276 1.00 98.69 209 PHE A CA 1
ATOM 1643 C C . PHE A 1 209 ? 15.609 -0.930 2.113 1.00 98.69 209 PHE A C 1
ATOM 1645 O O . PHE A 1 209 ? 15.145 -0.911 3.256 1.00 98.69 209 PHE A O 1
ATOM 1652 N N . TYR A 1 210 ? 16.122 -2.039 1.569 1.00 98.56 210 TYR A N 1
ATOM 1653 C CA . TYR A 1 210 ? 16.159 -3.301 2.313 1.00 98.56 210 TYR A CA 1
ATOM 1654 C C . TYR A 1 210 ? 17.130 -3.239 3.489 1.00 98.56 210 TYR A C 1
ATOM 1656 O O . TYR A 1 210 ? 16.786 -3.711 4.565 1.00 98.56 210 TYR A O 1
ATOM 1664 N N . GLU A 1 211 ? 18.289 -2.599 3.328 1.00 98.62 211 GLU A N 1
ATOM 1665 C CA . GLU A 1 211 ? 19.238 -2.395 4.425 1.00 98.62 211 GLU A CA 1
ATOM 1666 C C . GLU A 1 211 ? 18.612 -1.577 5.560 1.00 98.62 211 GLU A C 1
ATOM 1668 O O . GLU A 1 211 ? 18.688 -1.979 6.722 1.00 98.62 211 GLU A O 1
ATOM 1673 N N . ALA A 1 212 ? 17.939 -0.464 5.246 1.00 98.62 212 ALA A N 1
ATOM 1674 C CA . ALA A 1 212 ? 17.272 0.363 6.249 1.00 98.62 212 ALA A CA 1
ATOM 1675 C C . ALA A 1 212 ? 16.216 -0.430 7.038 1.00 98.62 212 ALA A C 1
ATOM 1677 O O . ALA A 1 212 ? 16.177 -0.338 8.269 1.00 98.62 212 ALA A O 1
ATOM 1678 N N . PHE A 1 213 ? 15.396 -1.229 6.344 1.00 97.94 213 PHE A N 1
ATOM 1679 C CA . PHE A 1 213 ? 14.395 -2.089 6.978 1.00 97.94 213 PHE A CA 1
ATOM 1680 C C . PHE A 1 213 ? 15.025 -3.219 7.803 1.00 97.94 213 PHE A C 1
ATOM 1682 O O . PHE A 1 213 ? 14.600 -3.472 8.929 1.00 97.94 213 PHE A O 1
ATOM 1689 N N . ASP A 1 214 ? 16.064 -3.881 7.296 1.00 98.12 214 ASP A N 1
ATOM 1690 C CA . ASP A 1 214 ? 16.731 -4.966 8.015 1.00 98.12 214 ASP A CA 1
ATOM 1691 C C . ASP A 1 214 ? 17.386 -4.452 9.305 1.00 98.12 214 ASP A C 1
ATOM 1693 O O . ASP A 1 214 ? 17.264 -5.083 10.358 1.00 98.12 214 ASP A O 1
ATOM 1697 N N . PHE A 1 215 ? 18.018 -3.273 9.276 1.00 98.25 215 PHE A N 1
ATOM 1698 C CA . PHE A 1 215 ? 18.597 -2.669 10.478 1.00 98.25 215 PHE A CA 1
ATOM 1699 C C . PHE A 1 215 ? 17.541 -2.320 11.534 1.00 98.25 215 PHE A C 1
ATOM 1701 O O . PHE A 1 215 ? 17.758 -2.595 12.721 1.00 98.25 215 PHE A O 1
ATOM 1708 N N . SER A 1 216 ? 16.404 -1.733 11.142 1.00 98.06 216 SER A N 1
ATOM 1709 C CA . SER A 1 216 ? 15.324 -1.414 12.085 1.00 98.06 216 SER A CA 1
ATOM 1710 C C . SER A 1 216 ? 14.672 -2.683 12.643 1.00 98.06 216 SER A C 1
ATOM 1712 O O . SER A 1 216 ? 14.445 -2.775 13.852 1.00 98.06 216 SER A O 1
ATOM 1714 N N . TRP A 1 217 ? 14.441 -3.691 11.798 1.00 97.19 217 TRP A N 1
ATOM 1715 C CA . TRP A 1 217 ? 13.853 -4.969 12.187 1.00 97.19 217 TRP A CA 1
ATOM 1716 C C . TRP A 1 217 ? 14.752 -5.742 13.155 1.00 97.19 217 TRP A C 1
ATOM 1718 O O . TRP A 1 217 ? 14.306 -6.171 14.220 1.00 97.19 217 TRP A O 1
ATOM 1728 N N . VAL A 1 218 ? 16.045 -5.867 12.845 1.00 97.38 218 VAL A N 1
ATOM 1729 C CA . VAL A 1 218 ? 17.029 -6.509 13.729 1.00 97.38 218 VAL A CA 1
ATOM 1730 C C . VAL A 1 218 ? 17.150 -5.760 15.060 1.00 97.38 218 VAL A C 1
ATOM 1732 O O . VAL A 1 218 ? 17.281 -6.401 16.107 1.00 97.38 218 VAL A O 1
ATOM 1735 N N . SER A 1 219 ? 17.076 -4.422 15.057 1.00 96.69 219 SER A N 1
ATOM 1736 C CA . SER A 1 219 ? 17.047 -3.635 16.297 1.00 96.69 219 SER A CA 1
ATOM 1737 C C . SER A 1 219 ? 15.845 -4.007 17.162 1.00 96.69 219 SER A C 1
ATOM 1739 O O . SER A 1 219 ? 16.024 -4.292 18.347 1.00 96.69 219 SER A O 1
ATOM 1741 N N . LEU A 1 220 ? 14.648 -4.081 16.571 1.00 95.75 220 LEU A N 1
ATOM 1742 C CA . LEU A 1 220 ? 13.437 -4.478 17.284 1.00 95.75 220 LEU A CA 1
ATOM 1743 C C . LEU A 1 220 ? 13.569 -5.884 17.878 1.00 95.75 220 LEU A C 1
ATOM 1745 O O . LEU A 1 220 ? 13.378 -6.064 19.077 1.00 95.75 220 LEU A O 1
ATOM 1749 N N . MET A 1 221 ? 13.970 -6.864 17.066 1.00 95.94 221 MET A N 1
ATOM 1750 C CA . MET A 1 221 ? 14.058 -8.265 17.495 1.00 95.94 221 MET A CA 1
ATOM 1751 C C . MET A 1 221 ? 15.078 -8.480 18.620 1.00 95.94 221 MET A C 1
ATOM 1753 O O . MET A 1 221 ? 14.831 -9.266 19.532 1.00 95.94 221 MET A O 1
ATOM 1757 N N . ASN A 1 222 ? 16.211 -7.772 18.589 1.00 95.31 222 ASN A N 1
ATOM 1758 C CA . ASN A 1 222 ? 17.285 -7.968 19.566 1.00 95.31 222 ASN A CA 1
ATOM 1759 C C . ASN A 1 222 ? 17.158 -7.081 20.809 1.00 95.31 222 ASN A C 1
ATOM 1761 O O . ASN A 1 222 ? 17.524 -7.504 21.905 1.00 95.31 222 ASN A O 1
ATOM 1765 N N . LYS A 1 223 ? 16.701 -5.835 20.648 1.00 93.25 223 LYS A N 1
ATOM 1766 C CA . LYS A 1 223 ? 16.711 -4.814 21.711 1.00 93.25 223 LYS A CA 1
ATOM 1767 C C . LYS A 1 223 ? 15.318 -4.462 22.228 1.00 93.25 223 LYS A C 1
ATOM 1769 O O . LYS A 1 223 ? 15.227 -3.721 23.203 1.00 93.25 223 LYS A O 1
ATOM 1774 N N . LYS A 1 224 ? 14.255 -4.962 21.584 1.00 91.38 224 LYS A N 1
ATOM 1775 C CA . LYS A 1 224 ? 12.853 -4.572 21.828 1.00 91.38 224 LYS A CA 1
ATOM 1776 C C . LYS A 1 224 ? 12.613 -3.064 21.697 1.00 91.38 224 LYS A C 1
ATOM 1778 O O . LYS A 1 224 ? 11.734 -2.501 22.340 1.00 91.38 224 LYS A O 1
ATOM 1783 N N . SER A 1 225 ? 13.448 -2.395 20.904 1.00 93.50 225 SER A N 1
ATOM 1784 C CA . SER A 1 225 ? 13.366 -0.963 20.639 1.00 93.50 225 SER A CA 1
ATOM 1785 C C . SER A 1 225 ? 14.043 -0.622 19.314 1.00 93.50 225 SER A C 1
ATOM 1787 O O . SER A 1 225 ? 14.978 -1.296 18.863 1.00 93.50 225 SER A O 1
ATOM 1789 N N . ILE A 1 226 ? 13.557 0.442 18.681 1.00 96.44 226 ILE A N 1
ATOM 1790 C CA . ILE A 1 226 ? 14.098 0.976 17.433 1.00 96.44 226 ILE A CA 1
ATOM 1791 C C . ILE A 1 226 ? 14.428 2.443 17.676 1.00 96.44 226 ILE A C 1
ATOM 1793 O O . ILE A 1 226 ? 13.594 3.193 18.175 1.00 96.44 226 ILE A O 1
ATOM 1797 N N . ASP A 1 227 ? 15.650 2.837 17.333 1.00 96.50 227 ASP A N 1
ATOM 1798 C CA . ASP A 1 227 ? 16.056 4.238 17.387 1.00 96.50 227 ASP A CA 1
ATOM 1799 C C . ASP A 1 227 ? 15.282 5.067 16.350 1.00 96.50 227 ASP A C 1
ATOM 1801 O O . ASP A 1 227 ? 15.066 4.618 15.220 1.00 96.50 227 ASP A O 1
ATOM 1805 N N . GLU A 1 228 ? 14.906 6.297 16.703 1.00 97.06 228 GLU A N 1
ATOM 1806 C CA . GLU A 1 228 ? 14.181 7.193 15.794 1.00 97.06 228 GLU A CA 1
ATOM 1807 C C . GLU A 1 228 ? 14.931 7.437 14.478 1.00 97.06 228 GLU A C 1
ATOM 1809 O O . GLU A 1 228 ? 14.306 7.614 13.433 1.00 97.06 228 GLU A O 1
ATOM 1814 N N . THR A 1 229 ? 16.266 7.423 14.498 1.00 97.94 229 THR A N 1
ATOM 1815 C CA . THR A 1 229 ? 17.093 7.583 13.296 1.00 97.94 229 THR A CA 1
ATOM 1816 C C . THR A 1 229 ? 16.901 6.411 12.339 1.00 97.94 229 THR A C 1
ATOM 1818 O O . THR A 1 229 ? 16.791 6.621 11.134 1.00 97.94 229 THR A O 1
ATOM 1821 N N . LEU A 1 230 ? 16.796 5.179 12.853 1.00 98.12 230 LEU A N 1
ATOM 1822 C CA . LEU A 1 230 ? 16.526 4.005 12.017 1.00 98.12 230 LEU A CA 1
ATOM 1823 C C . LEU A 1 230 ? 15.130 4.088 11.391 1.00 98.12 230 LEU A C 1
ATOM 1825 O O . LEU A 1 230 ? 14.979 3.798 10.208 1.00 98.12 230 LEU A O 1
ATOM 1829 N N . LEU A 1 231 ? 14.126 4.545 12.146 1.00 97.88 231 LEU A N 1
ATOM 1830 C CA . LEU A 1 231 ? 12.773 4.747 11.614 1.00 97.88 231 LEU A CA 1
ATOM 1831 C C . LEU A 1 231 ? 12.740 5.816 10.516 1.00 97.88 231 LEU A C 1
ATOM 1833 O O . LEU A 1 231 ? 12.140 5.590 9.467 1.00 97.88 231 LEU A O 1
ATOM 1837 N N . LYS A 1 232 ? 13.434 6.943 10.719 1.00 97.88 232 LYS A N 1
ATOM 1838 C CA . LYS A 1 232 ? 13.584 7.995 9.699 1.00 97.88 232 LYS A CA 1
ATOM 1839 C C . LYS A 1 232 ? 14.255 7.460 8.435 1.00 97.88 232 LYS A C 1
ATOM 1841 O O . LYS A 1 232 ? 13.784 7.749 7.339 1.00 97.88 232 LYS A O 1
ATOM 1846 N N . ASN A 1 233 ? 15.300 6.643 8.576 1.00 98.19 233 ASN A N 1
ATOM 1847 C CA . ASN A 1 233 ? 15.978 6.023 7.437 1.00 98.19 233 ASN A CA 1
ATOM 1848 C C . ASN A 1 233 ? 15.042 5.098 6.647 1.00 98.19 233 ASN A C 1
ATOM 1850 O O . ASN A 1 233 ? 15.040 5.154 5.420 1.00 98.19 233 ASN A O 1
ATOM 1854 N N . VAL A 1 234 ? 14.208 4.298 7.323 1.00 98.44 234 VAL A N 1
ATOM 1855 C CA . VAL A 1 234 ? 13.207 3.443 6.658 1.00 98.44 234 VAL A CA 1
ATOM 1856 C C . VAL A 1 234 ? 12.216 4.280 5.850 1.00 98.44 234 VAL A C 1
ATOM 1858 O O . VAL A 1 234 ? 11.968 3.970 4.682 1.00 98.44 234 VAL A O 1
ATOM 1861 N N . SER A 1 235 ? 11.678 5.353 6.436 1.00 98.31 235 SER A N 1
ATOM 1862 C CA . SER A 1 235 ? 10.741 6.248 5.747 1.00 98.31 235 SER A CA 1
ATOM 1863 C C . SER A 1 235 ? 11.387 6.931 4.538 1.00 98.31 235 SER A C 1
ATOM 1865 O O . SER A 1 235 ? 10.832 6.910 3.439 1.00 98.31 235 SER A O 1
ATOM 1867 N N . LEU A 1 236 ? 12.593 7.488 4.692 1.00 98.25 236 LEU A N 1
ATOM 1868 C CA . LEU A 1 236 ? 13.331 8.125 3.595 1.00 98.25 236 LEU A CA 1
ATOM 1869 C C . LEU A 1 236 ? 13.635 7.136 2.462 1.00 98.25 236 LEU A C 1
ATOM 1871 O O . LEU A 1 236 ? 13.324 7.418 1.305 1.00 98.25 236 LEU A O 1
ATOM 1875 N N . ALA A 1 237 ? 14.171 5.957 2.782 1.00 98.50 237 ALA A N 1
ATOM 1876 C CA . ALA A 1 237 ? 14.529 4.959 1.779 1.00 98.50 237 ALA A CA 1
ATOM 1877 C C . ALA A 1 237 ? 13.294 4.393 1.051 1.00 98.50 237 ALA A C 1
ATOM 1879 O O . ALA A 1 237 ? 13.325 4.209 -0.167 1.00 98.50 237 ALA A O 1
ATOM 1880 N N . SER A 1 238 ? 12.175 4.193 1.759 1.00 98.50 238 SER A N 1
ATOM 1881 C CA . SER A 1 238 ? 10.901 3.755 1.164 1.00 98.50 238 SER A CA 1
ATOM 1882 C C . SER A 1 238 ? 10.367 4.767 0.144 1.00 98.50 238 SER A C 1
ATOM 1884 O O . SER A 1 238 ? 10.006 4.401 -0.980 1.00 98.50 238 SER A O 1
ATOM 1886 N N . ARG A 1 239 ? 10.356 6.055 0.511 1.00 98.38 239 ARG A N 1
ATOM 1887 C CA . ARG A 1 239 ? 9.877 7.151 -0.349 1.00 98.38 239 ARG A CA 1
ATOM 1888 C C . ARG A 1 239 ? 10.811 7.358 -1.543 1.00 98.38 239 ARG A C 1
ATOM 1890 O O . ARG A 1 239 ? 10.342 7.394 -2.683 1.00 98.38 239 ARG A O 1
ATOM 1897 N N . LYS A 1 240 ? 12.130 7.343 -1.315 1.00 98.50 240 LYS A N 1
ATOM 1898 C CA . LYS A 1 240 ? 13.154 7.378 -2.372 1.00 98.50 240 LYS A CA 1
ATOM 1899 C C . LYS A 1 240 ? 12.973 6.239 -3.375 1.00 98.50 240 LYS A C 1
ATOM 1901 O O . LYS A 1 240 ? 12.936 6.494 -4.576 1.00 98.50 240 LYS A O 1
ATOM 1906 N N . LEU A 1 241 ? 12.793 4.998 -2.918 1.00 98.69 241 LEU A N 1
ATOM 1907 C CA . LEU A 1 241 ? 12.595 3.843 -3.799 1.00 98.69 241 LEU A CA 1
ATOM 1908 C C . LEU A 1 241 ? 11.332 3.977 -4.660 1.00 98.69 241 LEU A C 1
ATOM 1910 O O . LEU A 1 241 ? 11.376 3.704 -5.863 1.00 98.69 241 LEU A O 1
ATOM 1914 N N . ALA A 1 242 ? 10.216 4.426 -4.083 1.00 98.31 242 ALA A N 1
ATOM 1915 C CA . ALA A 1 242 ? 8.983 4.665 -4.831 1.00 98.31 242 ALA A CA 1
ATOM 1916 C C . ALA A 1 242 ? 9.157 5.760 -5.899 1.00 98.31 242 ALA A C 1
ATOM 1918 O O . ALA A 1 242 ? 8.725 5.600 -7.045 1.00 98.31 242 ALA A O 1
ATOM 1919 N N . HIS A 1 243 ? 9.858 6.843 -5.561 1.00 98.50 243 HIS A N 1
ATOM 1920 C CA . HIS A 1 243 ? 10.166 7.920 -6.496 1.00 98.50 243 HIS A CA 1
ATOM 1921 C C . HIS A 1 243 ? 11.112 7.471 -7.613 1.00 98.50 243 HIS A C 1
ATOM 1923 O O . HIS A 1 243 ? 10.834 7.740 -8.784 1.00 98.50 243 HIS A O 1
ATOM 1929 N N . THR A 1 244 ? 12.190 6.754 -7.289 1.00 98.69 244 THR A N 1
ATOM 1930 C CA . THR A 1 244 ? 13.111 6.175 -8.278 1.00 98.69 244 THR A CA 1
ATOM 1931 C C . THR A 1 244 ? 12.372 5.221 -9.212 1.00 98.69 244 THR A C 1
ATOM 1933 O O . THR A 1 244 ? 12.513 5.334 -10.427 1.00 98.69 244 THR A O 1
ATOM 1936 N N . SER A 1 245 ? 11.498 4.365 -8.674 1.00 98.62 245 SER A N 1
ATOM 1937 C CA . SER A 1 245 ? 10.655 3.437 -9.445 1.00 98.62 245 SER A CA 1
ATOM 1938 C C . SER A 1 245 ? 9.822 4.150 -10.520 1.00 98.62 245 SER A C 1
ATOM 1940 O O . SER A 1 245 ? 9.764 3.701 -11.669 1.00 98.62 245 SER A O 1
ATOM 1942 N N . ARG A 1 246 ? 9.224 5.302 -10.190 1.00 98.31 246 ARG A N 1
ATOM 1943 C CA . ARG A 1 246 ? 8.515 6.139 -11.170 1.00 98.31 246 ARG A CA 1
ATOM 1944 C C . ARG A 1 246 ? 9.479 6.821 -12.148 1.00 98.31 246 ARG A C 1
ATOM 1946 O O . ARG A 1 246 ? 9.268 6.744 -13.353 1.00 98.31 246 ARG A O 1
ATOM 1953 N N . LYS A 1 247 ? 10.551 7.452 -11.655 1.00 98.56 247 LYS A N 1
ATOM 1954 C CA . LYS A 1 247 ? 11.516 8.212 -12.477 1.00 98.56 247 LYS A CA 1
ATOM 1955 C C . LYS A 1 247 ? 12.171 7.344 -13.562 1.00 98.56 247 LYS A C 1
ATOM 1957 O O . LYS A 1 247 ? 12.269 7.784 -14.708 1.00 98.56 247 LYS A O 1
ATOM 1962 N N . ILE A 1 248 ? 12.589 6.117 -13.240 1.00 98.75 248 ILE A N 1
ATOM 1963 C CA . ILE A 1 248 ? 13.183 5.205 -14.235 1.00 98.75 248 ILE A CA 1
ATOM 1964 C C . ILE A 1 248 ? 12.153 4.756 -15.275 1.00 98.75 248 ILE A C 1
ATOM 1966 O O . ILE A 1 248 ? 12.476 4.640 -16.455 1.00 98.75 248 ILE A O 1
ATOM 1970 N N . THR A 1 249 ? 10.904 4.553 -14.845 1.00 98.62 249 THR A N 1
ATOM 1971 C CA . THR A 1 249 ? 9.794 4.166 -15.719 1.00 98.62 249 THR A CA 1
ATOM 1972 C C . THR A 1 249 ? 9.522 5.275 -16.731 1.00 98.62 249 THR A C 1
ATOM 1974 O O . THR A 1 249 ? 9.505 5.019 -17.934 1.00 98.62 249 THR A O 1
ATOM 1977 N N . ASP A 1 250 ? 9.422 6.519 -16.256 1.00 98.50 250 ASP A N 1
ATOM 1978 C CA . ASP A 1 250 ? 9.240 7.715 -17.085 1.00 98.50 250 ASP A CA 1
ATOM 1979 C C . ASP A 1 250 ? 10.390 7.898 -18.083 1.00 98.50 250 ASP A C 1
ATOM 1981 O O . ASP A 1 250 ? 10.169 8.191 -19.259 1.00 98.50 250 ASP A O 1
ATOM 1985 N N . THR A 1 251 ? 11.623 7.680 -17.620 1.00 98.75 251 THR A N 1
ATOM 1986 C CA . THR A 1 251 ? 12.835 7.818 -18.437 1.00 98.75 251 THR A CA 1
ATOM 1987 C C . THR A 1 251 ? 12.874 6.786 -19.562 1.00 98.75 251 THR A C 1
ATOM 1989 O O . THR A 1 251 ? 13.223 7.118 -20.694 1.00 98.75 251 THR A O 1
ATOM 1992 N N . LEU A 1 252 ? 12.501 5.535 -19.275 1.00 98.62 252 LEU A N 1
ATOM 1993 C CA . LEU A 1 252 ? 12.643 4.434 -20.225 1.00 98.62 252 LEU A CA 1
ATOM 1994 C C . LEU A 1 252 ? 11.421 4.220 -21.133 1.00 98.62 252 LEU A C 1
ATOM 1996 O O . LEU A 1 252 ? 11.544 3.617 -22.204 1.00 98.62 252 LEU A O 1
ATOM 2000 N N . TYR A 1 253 ? 10.255 4.747 -20.755 1.00 98.31 253 TYR A N 1
ATOM 2001 C CA . TYR A 1 253 ? 9.006 4.625 -21.512 1.00 98.31 253 TYR A CA 1
ATOM 2002 C C . TYR A 1 253 ? 9.123 4.983 -23.009 1.00 98.31 253 TYR A C 1
ATOM 2004 O O . TYR A 1 253 ? 8.662 4.189 -23.838 1.00 98.31 253 TYR A O 1
ATOM 2012 N N . PRO A 1 254 ? 9.788 6.082 -23.427 1.00 96.50 254 PRO A N 1
ATOM 2013 C CA . PRO A 1 254 ? 9.895 6.437 -24.846 1.00 96.50 254 PRO A CA 1
ATOM 2014 C C . PRO A 1 254 ? 10.653 5.402 -25.686 1.00 96.50 254 PRO A C 1
ATOM 2016 O O . PRO A 1 254 ? 10.383 5.251 -26.881 1.00 96.50 254 PRO A O 1
ATOM 2019 N N . TYR A 1 255 ? 11.575 4.651 -25.077 1.00 95.75 255 TYR A N 1
ATOM 2020 C CA . TYR A 1 255 ? 12.338 3.623 -25.782 1.00 95.75 255 TYR A CA 1
ATOM 2021 C C . TYR A 1 255 ? 11.519 2.375 -26.062 1.00 95.75 255 TYR A C 1
ATOM 2023 O O . TYR A 1 255 ? 11.958 1.578 -26.884 1.00 95.75 255 TYR A O 1
ATOM 2031 N N . CYS A 1 256 ? 10.337 2.226 -25.452 1.00 95.50 256 CYS A N 1
ATOM 2032 C CA . CYS A 1 256 ? 9.483 1.041 -25.513 1.00 95.50 256 CYS A CA 1
ATOM 2033 C C . CYS A 1 256 ? 8.561 0.982 -26.749 1.00 95.50 256 CYS A C 1
ATOM 2035 O O . CYS A 1 256 ? 7.915 -0.042 -26.990 1.00 95.50 256 CYS A O 1
ATOM 2037 N N . GLY A 1 257 ? 8.540 2.035 -27.576 1.00 92.81 257 GLY A N 1
ATOM 2038 C CA . GLY A 1 257 ? 7.777 2.100 -28.828 1.00 92.81 257 GLY A CA 1
ATOM 2039 C C . GLY A 1 257 ? 6.253 2.067 -28.641 1.00 92.81 257 GLY A C 1
ATOM 2040 O O . GLY A 1 257 ? 5.741 2.147 -27.529 1.00 92.81 257 GLY A O 1
ATOM 2041 N N . LEU A 1 258 ? 5.506 1.927 -29.746 1.00 94.25 258 LEU A N 1
ATOM 2042 C CA . LEU A 1 258 ? 4.031 1.941 -29.716 1.00 94.25 258 LEU A CA 1
ATOM 2043 C C . LEU A 1 258 ? 3.413 0.795 -28.903 1.00 94.25 258 LEU A C 1
ATOM 2045 O O . LEU A 1 258 ? 2.274 0.925 -28.464 1.00 94.25 258 LEU A O 1
ATOM 2049 N N . GLU A 1 259 ? 4.151 -0.291 -28.652 1.00 95.38 259 GLU A N 1
ATOM 2050 C CA . GLU A 1 259 ? 3.676 -1.363 -27.771 1.00 95.38 259 GLU A CA 1
ATOM 2051 C C . GLU A 1 259 ? 3.416 -0.834 -26.352 1.00 95.38 259 GLU A C 1
ATOM 2053 O O . GLU A 1 259 ? 2.420 -1.203 -25.741 1.00 95.38 259 GLU A O 1
ATOM 2058 N N . ALA A 1 260 ? 4.215 0.120 -25.859 1.00 96.94 260 ALA A N 1
ATOM 2059 C CA . ALA A 1 260 ? 3.978 0.761 -24.564 1.00 96.94 260 ALA A CA 1
ATOM 2060 C C . ALA A 1 260 ? 2.739 1.662 -24.519 1.00 96.94 260 ALA A C 1
ATOM 2062 O O . ALA A 1 260 ? 2.202 1.903 -23.440 1.00 96.94 260 ALA A O 1
ATOM 2063 N N . ALA A 1 261 ? 2.233 2.098 -25.674 1.00 96.69 261 ALA A N 1
ATOM 2064 C CA . ALA A 1 261 ? 0.994 2.865 -25.784 1.00 96.69 261 ALA A CA 1
ATOM 2065 C C . ALA A 1 261 ? -0.247 1.983 -26.026 1.00 96.69 261 ALA A C 1
ATOM 2067 O O . ALA A 1 261 ? -1.377 2.467 -25.952 1.00 96.69 261 ALA A O 1
ATOM 2068 N N . LYS A 1 262 ? -0.066 0.692 -26.3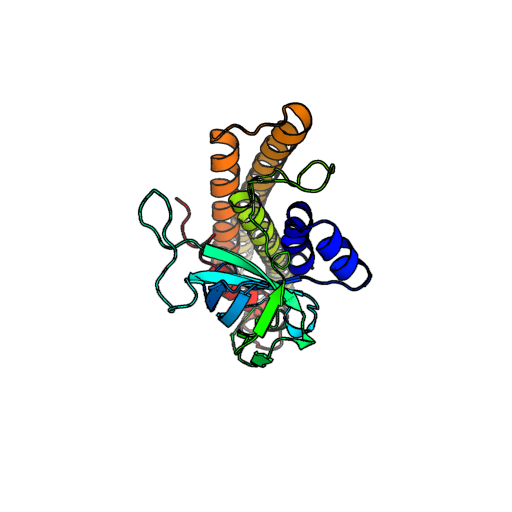24 1.00 97.62 262 LYS A N 1
ATOM 2069 C CA . LYS A 1 262 ? -1.167 -0.242 -26.569 1.00 97.62 262 LYS A CA 1
ATOM 2070 C C . LYS A 1 262 ? -1.796 -0.659 -25.241 1.00 97.62 262 LYS A C 1
ATOM 2072 O O . LYS A 1 262 ? -1.145 -1.298 -24.424 1.00 97.62 262 LYS A O 1
ATOM 2077 N N . LYS A 1 263 ? -3.072 -0.329 -25.035 1.00 95.62 263 LYS A N 1
ATOM 2078 C CA . LYS A 1 263 ? -3.803 -0.537 -23.769 1.00 95.62 263 LYS A CA 1
ATOM 2079 C C . LYS A 1 263 ? -3.739 -1.982 -23.256 1.00 95.62 263 LYS A C 1
ATOM 2081 O O . LYS A 1 263 ? -3.706 -2.214 -22.046 1.00 95.62 263 LYS A O 1
ATOM 2086 N N . GLU A 1 264 ? -3.744 -2.939 -24.176 1.00 96.38 264 GLU A N 1
ATOM 2087 C CA . GLU A 1 264 ? -3.745 -4.375 -23.904 1.00 96.38 264 GLU A CA 1
ATOM 2088 C C . GLU A 1 264 ? -2.339 -4.940 -23.663 1.00 96.38 264 GLU A C 1
ATOM 2090 O O . GLU A 1 264 ? -2.220 -6.086 -23.222 1.00 96.38 264 GLU A O 1
ATOM 2095 N N . SER A 1 265 ? -1.277 -4.176 -23.941 1.00 98.12 265 SER A N 1
ATOM 2096 C CA . SER A 1 265 ? 0.088 -4.647 -23.724 1.00 98.12 265 SER A CA 1
ATOM 2097 C C . SER A 1 265 ? 0.412 -4.724 -22.239 1.00 98.12 265 SER A C 1
ATOM 2099 O O . SER A 1 265 ? -0.142 -4.013 -21.394 1.00 98.12 265 SER A O 1
ATOM 2101 N N . GLU A 1 266 ? 1.321 -5.631 -21.911 1.00 98.19 266 GLU A N 1
ATOM 2102 C CA . GLU A 1 266 ? 1.760 -5.814 -20.537 1.00 98.19 266 GLU A CA 1
ATOM 2103 C C . GLU A 1 266 ? 2.525 -4.604 -20.014 1.00 98.19 266 GLU A C 1
ATOM 2105 O O . GLU A 1 266 ? 2.195 -4.095 -18.946 1.00 98.19 266 GLU A O 1
ATOM 2110 N N . ILE A 1 267 ? 3.463 -4.075 -20.800 1.00 98.56 267 ILE A N 1
ATOM 2111 C CA . ILE A 1 267 ? 4.244 -2.904 -20.400 1.00 98.56 267 ILE A CA 1
ATOM 2112 C C . ILE A 1 267 ? 3.359 -1.672 -20.160 1.00 98.56 267 ILE A C 1
ATOM 2114 O O . ILE A 1 267 ? 3.625 -0.904 -19.238 1.00 98.56 267 ILE A O 1
ATOM 2118 N N . ASN A 1 268 ? 2.264 -1.508 -20.916 1.00 98.44 268 ASN A N 1
ATOM 2119 C CA . ASN A 1 268 ? 1.313 -0.428 -20.680 1.00 98.44 268 ASN A CA 1
ATOM 2120 C C . ASN A 1 268 ? 0.558 -0.618 -19.360 1.00 98.44 268 ASN A C 1
ATOM 2122 O O . ASN A 1 268 ? 0.360 0.355 -18.637 1.00 98.44 268 ASN A O 1
ATOM 2126 N N . ARG A 1 269 ? 0.141 -1.850 -19.023 1.00 98.44 269 ARG A N 1
ATOM 2127 C CA . ARG A 1 269 ? -0.479 -2.132 -17.716 1.00 98.44 269 ARG A CA 1
ATOM 2128 C C . ARG A 1 269 ? 0.471 -1.781 -16.576 1.00 98.44 269 ARG A C 1
ATOM 2130 O O . ARG A 1 269 ? 0.090 -1.000 -15.715 1.00 98.44 269 ARG A O 1
ATOM 2137 N N . VAL A 1 270 ? 1.711 -2.273 -16.626 1.00 98.44 270 VAL A N 1
ATOM 2138 C CA . VAL A 1 270 ? 2.729 -1.997 -15.598 1.00 98.44 270 VAL A CA 1
ATOM 2139 C C . VAL A 1 270 ? 2.977 -0.495 -15.461 1.00 98.44 270 VAL A C 1
ATOM 2141 O O . VAL A 1 270 ? 2.977 0.030 -14.352 1.00 98.44 270 VAL A O 1
ATOM 2144 N N . TRP A 1 271 ? 3.111 0.216 -16.583 1.00 98.50 271 TRP A N 1
ATOM 2145 C CA . TRP A 1 271 ? 3.255 1.671 -16.600 1.00 98.50 271 TRP A CA 1
ATOM 2146 C C . TRP A 1 271 ? 2.078 2.373 -15.900 1.00 98.50 271 TRP A C 1
ATOM 2148 O O . TRP A 1 271 ? 2.288 3.171 -14.985 1.00 98.50 271 TRP A O 1
ATOM 2158 N N . ARG A 1 272 ? 0.828 2.038 -16.259 1.00 98.44 272 ARG A N 1
ATOM 2159 C CA . ARG A 1 272 ? -0.368 2.624 -15.623 1.00 98.44 272 ARG A CA 1
ATOM 2160 C C . ARG A 1 272 ? -0.432 2.316 -14.128 1.00 98.44 272 ARG A C 1
ATOM 2162 O O . ARG A 1 272 ? -0.799 3.191 -13.339 1.00 98.44 272 ARG A O 1
ATOM 2169 N N . ASP A 1 273 ? -0.070 1.096 -13.744 1.00 98.38 273 ASP A N 1
ATOM 2170 C CA . ASP A 1 273 ? -0.056 0.641 -12.356 1.00 98.38 273 ASP A CA 1
ATOM 2171 C C . ASP A 1 273 ? 0.956 1.437 -11.519 1.00 98.38 273 ASP A C 1
ATOM 2173 O O . ASP A 1 273 ? 0.591 1.931 -10.454 1.00 98.38 273 ASP A O 1
ATOM 2177 N N . ILE A 1 274 ? 2.177 1.662 -12.024 1.00 97.88 274 ILE A N 1
ATOM 2178 C CA . ILE A 1 274 ? 3.205 2.487 -11.357 1.00 97.88 274 ILE A CA 1
ATOM 2179 C C . ILE A 1 274 ? 2.712 3.921 -11.149 1.00 97.88 274 ILE A C 1
ATOM 2181 O O . ILE A 1 274 ? 2.807 4.454 -10.043 1.00 97.88 274 ILE A O 1
ATOM 2185 N N . HIS A 1 275 ? 2.146 4.545 -12.183 1.00 97.88 275 HIS A N 1
ATOM 2186 C CA . HIS A 1 275 ? 1.653 5.921 -12.076 1.00 97.88 275 HIS A CA 1
ATOM 2187 C C . HIS A 1 275 ? 0.435 6.068 -11.161 1.00 97.88 275 HIS A C 1
ATOM 2189 O O . HIS A 1 275 ? 0.247 7.123 -10.552 1.00 97.88 275 HIS A O 1
ATOM 2195 N N . THR A 1 276 ? -0.402 5.034 -11.058 1.00 97.56 276 THR A N 1
ATOM 2196 C CA . THR A 1 276 ? -1.517 5.037 -10.104 1.00 97.56 276 THR A CA 1
ATOM 2197 C C . THR A 1 276 ? -1.002 4.825 -8.680 1.00 97.56 276 THR A C 1
ATOM 2199 O O . THR A 1 276 ? -1.408 5.550 -7.775 1.00 97.56 276 THR A O 1
ATOM 2202 N N . ALA A 1 277 ? -0.054 3.901 -8.478 1.00 95.69 277 ALA A N 1
ATOM 2203 C CA . ALA A 1 277 ? 0.581 3.663 -7.181 1.00 95.69 277 ALA A CA 1
ATOM 2204 C C . ALA A 1 277 ? 1.283 4.917 -6.635 1.00 95.69 277 ALA A C 1
ATOM 2206 O O . ALA A 1 277 ? 1.226 5.182 -5.434 1.00 95.69 277 ALA A O 1
ATOM 2207 N N . SER A 1 278 ? 1.888 5.728 -7.510 1.00 95.50 278 SER A N 1
ATOM 2208 C CA . SER A 1 278 ? 2.606 6.943 -7.110 1.00 95.50 278 SER A CA 1
ATOM 2209 C C . SER A 1 278 ? 1.712 8.056 -6.548 1.00 95.50 278 SER A C 1
ATOM 2211 O O . SER A 1 278 ? 2.238 9.076 -6.118 1.00 95.50 278 SER A O 1
ATOM 2213 N N . GLN A 1 279 ? 0.383 7.904 -6.578 1.00 95.06 279 GLN A N 1
ATOM 2214 C CA . GLN A 1 279 ? -0.557 8.868 -5.988 1.00 95.06 279 GLN A CA 1
ATOM 2215 C C . GLN A 1 279 ? -0.813 8.617 -4.495 1.00 95.06 279 GLN A C 1
ATOM 2217 O O . GLN A 1 279 ? -1.541 9.376 -3.857 1.00 95.06 279 GLN A O 1
ATOM 2222 N N . HIS A 1 280 ? -0.266 7.539 -3.924 1.00 93.88 280 HIS A N 1
ATOM 2223 C CA . HIS A 1 280 ? -0.473 7.234 -2.515 1.00 93.88 280 HIS A CA 1
ATOM 2224 C C . HIS A 1 280 ? 0.228 8.274 -1.625 1.00 93.88 280 HIS A C 1
ATOM 2226 O O . HIS A 1 280 ? 1.442 8.462 -1.718 1.00 93.88 280 HIS A O 1
ATOM 2232 N N . SER A 1 281 ? -0.524 8.905 -0.718 1.00 93.94 281 SER A N 1
ATOM 2233 C CA . SER A 1 281 ? -0.070 10.058 0.078 1.00 93.94 281 SER A CA 1
ATOM 2234 C C . SER A 1 281 ? 1.188 9.792 0.909 1.00 93.94 281 SER A C 1
ATOM 2236 O O . SER A 1 281 ? 2.064 10.648 0.972 1.00 93.94 281 SER A O 1
ATOM 2238 N N . LEU A 1 282 ? 1.315 8.590 1.487 1.00 93.56 282 LEU A N 1
ATOM 2239 C CA . LEU A 1 282 ? 2.505 8.176 2.255 1.00 93.56 282 LEU A CA 1
ATOM 2240 C C . LEU A 1 282 ? 3.817 8.239 1.457 1.00 93.56 282 LEU A C 1
ATOM 2242 O O . LEU A 1 282 ? 4.883 8.330 2.048 1.00 93.56 282 LEU A O 1
ATOM 2246 N N . LEU A 1 283 ? 3.750 8.170 0.127 1.00 94.69 283 LEU A N 1
ATOM 2247 C CA . LEU A 1 283 ? 4.923 8.103 -0.743 1.00 94.69 283 LEU A CA 1
ATOM 2248 C C . LEU A 1 283 ? 5.013 9.292 -1.704 1.00 94.69 283 LEU A C 1
ATOM 2250 O O . LEU A 1 283 ? 5.762 9.220 -2.668 1.00 94.69 283 LEU A O 1
ATOM 2254 N N . THR A 1 284 ? 4.217 10.348 -1.500 1.00 91.50 284 THR A N 1
ATOM 2255 C CA . THR A 1 284 ? 4.147 11.490 -2.431 1.00 91.50 284 THR A CA 1
ATOM 2256 C C . THR A 1 284 ? 5.319 12.464 -2.283 1.00 91.50 284 THR A C 1
ATOM 2258 O O . THR A 1 284 ? 5.739 13.075 -3.267 1.00 91.50 284 THR A O 1
ATOM 2261 N N . PHE A 1 285 ? 5.830 12.634 -1.063 1.00 92.25 285 PHE A N 1
ATOM 2262 C CA . PHE A 1 285 ? 6.909 13.570 -0.744 1.00 92.25 285 PHE A CA 1
ATOM 2263 C C . PHE A 1 285 ? 8.149 12.797 -0.292 1.00 92.25 285 PHE A C 1
ATOM 2265 O O . PHE A 1 285 ? 8.019 11.843 0.467 1.00 92.25 285 PHE A O 1
ATOM 2272 N N . GLU A 1 286 ? 9.337 13.191 -0.760 1.00 82.44 286 GLU A N 1
ATOM 2273 C CA . GLU A 1 286 ? 10.598 12.518 -0.393 1.00 82.44 286 GLU A CA 1
ATOM 2274 C C . GLU A 1 286 ? 11.093 12.930 1.012 1.00 82.44 286 GLU A C 1
ATOM 2276 O O . GLU A 1 286 ? 11.754 12.125 1.668 1.00 82.44 286 GLU A O 1
ATOM 2281 N N . ASP A 1 287 ? 10.715 14.127 1.486 1.00 72.12 287 ASP A N 1
ATOM 2282 C CA . ASP A 1 287 ? 11.154 14.739 2.755 1.00 72.12 287 ASP A CA 1
ATOM 2283 C C . ASP A 1 287 ? 10.240 14.412 3.942 1.00 72.12 287 ASP A C 1
ATOM 2285 O O . ASP A 1 287 ? 8.996 14.450 3.800 1.00 72.12 287 ASP A O 1
#

Radius of gyration: 22.37 Å; Cα contacts (8 Å, |Δi|>4): 476; chains: 1; bounding box: 52×38×65 Å